Protein AF-A0AAE3LWY7-F1 (afdb_monomer_lite)

pLDDT: mean 83.85, std 12.84, range [33.62, 96.38]

Sequence (219 aa):
MTETPNDTLRYKVGRRFFIYAPPLKGVRPSKRKPPNPPYRNAPTWKCSVYYYWWEYLRRHEGYSQCCAKGGKGKYAALYADFGDVHAHDDFWRWWSKEQHSELFCEPTARQIKVWDGSSRFKPTLSSDTLTIELPLEVRTAHLLSHIRKVLKDYDARAKAAKRISRAKYPVATKPVLTSLHQHLVVWDAQQANPKLKLHELYDLVHVEAGLYVSESVEG

Secondary structure (DSSP, 8-state):
----TTSTTGGGSSS-B-SSPPP-SSSPPPSSPPPPPSSTT--TTTS-HHHHHHHHHHH-HHHHHHHHTTS-STTHHHHHHH--TTS-S-HHIIIIIS-GGGGGPBPP-PPPEE--S-SSS-----TT---EE--TTS-HHHHHHHHHHHHHHTHHHHHHHHTS--SSS--SS---HHHHHHHHHHHHHHHH-TTS-HHHHHHHHHHHHT---------

Foldseek 3Di:
DDPPPCPVPLLVDDDFDFPAFAQDDPDDGDPGDFADQPDPPHPSNSSDPVSVVLVVCVVPPVNQVCLVVQLDDDCNVVCVLQPNSPPDPDPCCSVPVVVSVSVRTDGDDDAKDWDDCPDPDPDPPDLQDTDIDDDPVDPPVVSVVRVVVVCVVCVVSNVVNVVDDPDPDDDPDDDDVLVVLLCVQLVVLCVVPVPDDPVVSCVVCCVVSVNDDDPPPDD

Structure (mmCIF, N/CA/C/O backbone):
data_AF-A0AAE3LWY7-F1
#
_entry.id   AF-A0AAE3LWY7-F1
#
loop_
_atom_site.group_PDB
_atom_site.id
_atom_site.type_symbol
_atom_site.label_atom_id
_atom_site.label_alt_id
_atom_site.label_comp_id
_atom_site.label_asym_id
_atom_site.label_entity_id
_atom_site.label_seq_id
_atom_site.pdbx_PDB_ins_code
_atom_site.Cartn_x
_atom_site.Cartn_y
_atom_site.Cartn_z
_atom_site.occupancy
_atom_site.B_iso_or_equiv
_atom_site.auth_seq_id
_atom_site.auth_comp_id
_atom_site.auth_asym_id
_atom_site.auth_atom_id
_atom_site.pdbx_PDB_model_num
ATOM 1 N N . MET A 1 1 ? 6.547 -24.584 -3.383 1.00 40.31 1 MET A N 1
ATOM 2 C CA . MET A 1 1 ? 6.906 -23.354 -4.118 1.00 40.31 1 MET A CA 1
ATOM 3 C C . MET A 1 1 ? 6.237 -23.429 -5.472 1.00 40.31 1 MET A C 1
ATOM 5 O O . MET A 1 1 ? 6.813 -23.954 -6.408 1.00 40.31 1 MET A O 1
ATOM 9 N N . THR A 1 2 ? 4.982 -23.011 -5.552 1.00 33.62 2 THR A N 1
ATOM 10 C CA . THR A 1 2 ? 4.313 -22.829 -6.838 1.00 33.62 2 THR A CA 1
ATOM 11 C C . THR A 1 2 ? 4.538 -21.378 -7.216 1.00 33.62 2 THR A C 1
ATOM 13 O O . THR A 1 2 ? 3.844 -20.493 -6.715 1.00 33.62 2 THR A O 1
ATOM 16 N N . GLU A 1 3 ? 5.566 -21.117 -8.021 1.00 35.00 3 GLU A N 1
A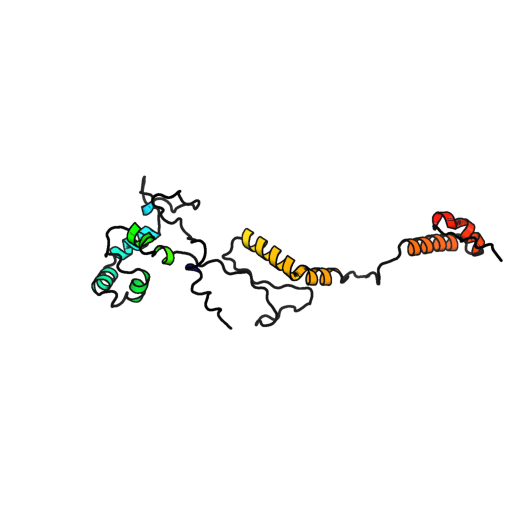TOM 17 C CA . GLU A 1 3 ? 5.579 -19.902 -8.826 1.00 35.00 3 GLU A CA 1
ATOM 18 C C . GLU A 1 3 ? 4.270 -19.910 -9.611 1.00 35.00 3 GLU A C 1
ATOM 20 O O . GLU A 1 3 ? 4.060 -20.731 -10.502 1.00 35.00 3 GLU A O 1
ATOM 25 N N . THR A 1 4 ? 3.322 -19.064 -9.210 1.00 41.91 4 THR A N 1
ATOM 26 C CA . THR A 1 4 ? 2.176 -18.774 -10.063 1.00 41.91 4 THR A CA 1
ATOM 27 C C . THR A 1 4 ? 2.755 -18.322 -11.407 1.00 41.91 4 THR A C 1
ATOM 29 O O . THR A 1 4 ? 3.553 -17.381 -11.384 1.00 41.91 4 THR A O 1
ATOM 32 N N . PRO A 1 5 ? 2.368 -18.926 -12.548 1.00 40.06 5 PRO A N 1
ATOM 33 C CA . PRO A 1 5 ? 2.954 -18.693 -13.881 1.00 40.06 5 PRO A CA 1
ATOM 34 C C . PRO A 1 5 ? 2.937 -17.238 -14.394 1.00 40.06 5 PRO A C 1
ATOM 36 O O . PRO A 1 5 ? 3.274 -16.973 -15.540 1.00 40.06 5 PRO A O 1
ATOM 39 N N . ASN A 1 6 ? 2.494 -16.291 -13.569 1.00 53.25 6 ASN A N 1
ATOM 40 C CA . ASN A 1 6 ? 2.140 -14.930 -13.925 1.00 53.25 6 ASN A CA 1
ATOM 41 C C . ASN A 1 6 ? 3.107 -13.871 -13.361 1.00 53.25 6 ASN A C 1
ATOM 43 O O . ASN A 1 6 ? 2.926 -12.690 -13.644 1.00 53.25 6 ASN A O 1
ATOM 47 N N . ASP A 1 7 ? 4.115 -14.244 -12.555 1.00 60.19 7 ASP A N 1
ATOM 48 C CA . ASP A 1 7 ? 5.008 -13.241 -11.944 1.00 60.19 7 ASP A CA 1
ATOM 49 C C . ASP A 1 7 ? 6.036 -12.670 -12.939 1.00 60.19 7 ASP A C 1
ATOM 51 O O . ASP A 1 7 ? 6.349 -11.480 -12.892 1.00 60.19 7 ASP A O 1
ATOM 55 N N . THR A 1 8 ? 6.495 -13.483 -13.897 1.00 62.31 8 THR A N 1
ATOM 56 C CA . THR A 1 8 ? 7.496 -13.113 -14.916 1.00 62.31 8 THR A CA 1
ATOM 57 C C . THR A 1 8 ? 6.939 -12.256 -16.055 1.00 62.31 8 THR A C 1
ATOM 59 O O . THR A 1 8 ? 7.705 -11.597 -16.752 1.00 62.31 8 THR A O 1
ATOM 62 N N . LEU A 1 9 ? 5.612 -12.205 -16.234 1.00 65.94 9 LEU A N 1
ATOM 63 C CA . LEU A 1 9 ? 4.943 -11.443 -17.302 1.00 65.94 9 LEU A CA 1
ATOM 64 C C . LEU A 1 9 ? 4.136 -10.241 -16.788 1.00 65.94 9 LEU A C 1
ATOM 66 O O . LEU A 1 9 ? 3.368 -9.638 -17.539 1.00 65.94 9 LEU A O 1
ATOM 70 N N . ARG A 1 10 ? 4.336 -9.827 -15.529 1.00 72.31 10 ARG A N 1
ATOM 71 C CA . ARG A 1 10 ? 3.623 -8.688 -14.915 1.00 72.31 10 ARG A CA 1
ATOM 72 C C . ARG A 1 10 ? 3.776 -7.358 -15.664 1.00 72.31 10 ARG A C 1
ATOM 74 O O . ARG A 1 10 ? 2.959 -6.464 -15.456 1.00 72.31 10 ARG A O 1
ATOM 81 N N . TYR A 1 11 ? 4.801 -7.205 -16.501 1.00 70.19 11 TYR A N 1
ATOM 82 C CA . TYR A 1 11 ? 5.018 -6.010 -17.327 1.00 70.19 11 TYR A CA 1
ATOM 83 C C . TYR A 1 11 ? 4.065 -5.917 -18.528 1.00 70.19 11 TYR A C 1
ATOM 85 O O . TYR A 1 11 ? 3.857 -4.823 -19.048 1.00 70.19 11 TYR A O 1
ATOM 93 N N . LYS A 1 12 ? 3.438 -7.033 -18.933 1.00 68.00 12 LYS A N 1
ATOM 94 C CA . LYS A 1 12 ? 2.478 -7.088 -20.051 1.00 68.00 12 LYS A CA 1
ATOM 95 C C . LYS A 1 12 ? 1.037 -6.766 -19.652 1.00 68.00 12 LYS A C 1
ATOM 97 O O . LYS A 1 12 ? 0.179 -6.613 -20.515 1.00 68.00 12 LYS A O 1
ATOM 102 N N . VAL A 1 13 ? 0.746 -6.686 -18.355 1.00 68.62 13 VAL A N 1
ATOM 103 C CA . VAL A 1 13 ? -0.608 -6.473 -17.827 1.00 68.62 13 VAL A CA 1
ATOM 104 C C . VAL A 1 13 ? -0.706 -5.141 -17.092 1.00 68.62 13 VAL A C 1
ATOM 106 O O . VAL A 1 13 ? 0.258 -4.679 -16.489 1.00 68.62 13 VAL A O 1
ATOM 109 N N . GLY A 1 14 ? -1.893 -4.530 -17.109 1.00 69.88 14 GLY A N 1
ATOM 110 C CA . GLY A 1 14 ? -2.164 -3.288 -16.385 1.00 69.88 14 GLY A CA 1
ATOM 111 C C . GLY A 1 14 ? -1.651 -2.024 -17.081 1.00 69.88 14 GLY A C 1
ATOM 112 O O . GLY A 1 14 ? -1.388 -1.985 -18.281 1.00 69.88 14 GLY A O 1
ATOM 113 N N . ARG A 1 15 ? -1.577 -0.927 -16.323 1.00 72.19 15 ARG A N 1
ATOM 114 C CA . ARG A 1 15 ? -1.146 0.370 -16.854 1.00 72.19 15 ARG A CA 1
ATOM 115 C C . ARG A 1 15 ? 0.379 0.437 -16.891 1.00 72.19 15 ARG A C 1
ATOM 117 O O . ARG A 1 15 ? 1.011 0.327 -15.846 1.00 72.19 15 ARG A O 1
ATOM 124 N N . ARG A 1 16 ? 0.942 0.739 -18.065 1.00 77.88 16 ARG A N 1
ATOM 125 C CA . ARG A 1 16 ? 2.390 0.910 -18.265 1.00 77.88 16 ARG A CA 1
ATOM 126 C C . ARG A 1 16 ? 2.982 1.929 -17.282 1.00 77.88 16 ARG A C 1
ATOM 128 O O . ARG A 1 16 ? 2.589 3.104 -17.262 1.00 77.88 16 ARG A O 1
ATOM 135 N N . PHE A 1 17 ? 3.930 1.479 -16.465 1.00 81.31 17 PHE A N 1
ATOM 136 C CA . PHE A 1 17 ? 4.704 2.305 -15.543 1.00 81.31 17 PHE A CA 1
ATOM 137 C C . PHE A 1 17 ? 6.158 2.356 -16.021 1.00 81.31 17 PHE A C 1
ATOM 139 O O . PHE A 1 17 ? 6.689 1.362 -16.479 1.00 81.31 17 PHE A O 1
ATOM 146 N N . PHE A 1 18 ? 6.796 3.519 -15.912 1.00 85.38 18 PHE A N 1
ATOM 147 C CA . PHE A 1 18 ? 8.173 3.745 -16.357 1.00 85.38 18 PHE A CA 1
ATOM 148 C C . PHE A 1 18 ? 8.890 4.516 -15.252 1.00 85.38 18 PHE A C 1
ATOM 150 O O . PHE A 1 18 ? 8.303 5.452 -14.700 1.00 85.38 18 PHE A O 1
ATOM 157 N N . ILE A 1 19 ? 10.130 4.172 -14.926 1.00 82.56 19 ILE A N 1
ATOM 158 C CA . ILE A 1 19 ? 10.893 4.913 -13.909 1.00 82.56 19 ILE A CA 1
ATOM 159 C C . ILE A 1 19 ? 11.146 6.350 -14.373 1.00 82.56 19 ILE A C 1
ATOM 161 O O . ILE A 1 19 ? 10.871 7.304 -13.643 1.00 82.56 19 ILE A O 1
ATOM 165 N N . TYR A 1 20 ? 11.572 6.516 -15.626 1.00 84.69 20 TYR A N 1
ATOM 166 C CA . TYR A 1 20 ? 11.764 7.822 -16.246 1.00 84.69 20 TYR A CA 1
ATOM 167 C C . TYR A 1 20 ? 10.538 8.230 -17.062 1.00 84.69 20 TYR A C 1
ATOM 169 O O . TYR A 1 20 ? 9.716 7.401 -17.456 1.00 84.69 20 TYR A O 1
ATOM 177 N N . ALA A 1 21 ? 10.371 9.534 -17.299 1.00 85.38 21 ALA A N 1
ATOM 178 C CA . ALA A 1 21 ? 9.295 10.006 -18.161 1.00 85.38 21 ALA A CA 1
ATOM 179 C C . ALA A 1 21 ? 9.478 9.420 -19.580 1.00 85.38 21 ALA A C 1
ATOM 181 O O . ALA A 1 21 ? 10.513 9.672 -20.207 1.00 85.38 21 ALA A O 1
ATOM 182 N N . PRO A 1 22 ? 8.514 8.632 -20.093 1.00 85.56 22 PRO A N 1
ATOM 183 C CA . PRO A 1 22 ? 8.595 8.127 -21.454 1.00 85.56 22 PRO A CA 1
ATOM 184 C C . PRO A 1 22 ? 8.370 9.275 -22.450 1.00 85.56 22 PRO A C 1
ATOM 186 O O . PRO A 1 22 ? 7.663 10.238 -22.122 1.00 85.56 22 PRO A O 1
ATOM 189 N N . PRO A 1 23 ? 8.932 9.188 -23.667 1.00 85.00 23 PRO A N 1
ATOM 190 C CA . PRO A 1 23 ? 8.669 10.168 -24.704 1.00 85.00 23 PRO A CA 1
ATOM 191 C C . PRO A 1 23 ? 7.221 9.979 -25.183 1.00 85.00 23 PRO A C 1
ATOM 193 O O . PRO A 1 23 ? 6.765 8.853 -25.387 1.00 85.00 23 PRO A O 1
ATOM 196 N N . LEU A 1 24 ? 6.483 11.080 -25.351 1.00 79.31 24 LEU A N 1
ATOM 197 C CA . LEU A 1 24 ? 5.091 11.070 -25.816 1.00 79.31 24 LEU A CA 1
ATOM 198 C C . LEU A 1 24 ? 4.964 11.847 -27.135 1.00 79.31 24 LEU A C 1
ATOM 200 O O . LEU A 1 24 ? 5.470 12.965 -27.239 1.00 79.31 24 LEU A O 1
ATOM 204 N N . LYS A 1 25 ? 4.282 11.267 -28.133 1.00 78.88 25 LYS A N 1
ATOM 205 C CA . LYS A 1 25 ? 3.997 11.893 -29.439 1.00 78.88 25 LYS A CA 1
ATOM 206 C C . LYS A 1 25 ? 2.507 12.185 -29.551 1.00 78.88 25 LYS A C 1
ATOM 208 O O . LYS A 1 25 ? 1.713 11.259 -29.466 1.00 78.88 25 LYS A O 1
ATOM 213 N N . GLY A 1 26 ? 2.129 13.452 -29.736 1.00 71.44 26 GLY A N 1
ATOM 214 C CA . GLY A 1 26 ? 0.725 13.847 -29.940 1.00 71.44 26 GLY A CA 1
ATOM 215 C C . GLY A 1 26 ? -0.202 13.624 -28.735 1.00 71.44 26 GLY A C 1
ATOM 216 O O . GLY A 1 26 ? -1.416 13.683 -28.881 1.00 71.44 26 GLY A O 1
ATOM 217 N N . VAL A 1 27 ? 0.352 13.364 -27.546 1.00 72.31 27 VAL A N 1
ATOM 218 C CA . VAL A 1 27 ? -0.399 13.114 -26.306 1.00 72.31 27 VAL A CA 1
ATOM 219 C C . VAL A 1 27 ? 0.047 14.106 -25.236 1.00 72.31 27 VAL A C 1
ATOM 221 O O . VAL A 1 27 ? 1.175 14.603 -25.262 1.00 72.31 27 VAL A O 1
ATOM 224 N N . ARG A 1 28 ? -0.838 14.380 -24.269 1.00 68.62 28 ARG A N 1
ATOM 225 C CA . ARG A 1 28 ? -0.535 15.202 -23.093 1.00 68.62 28 ARG A CA 1
ATOM 226 C C . ARG A 1 28 ? 0.781 14.749 -22.431 1.00 68.62 28 ARG A C 1
ATOM 228 O O . ARG A 1 28 ? 0.904 13.559 -22.140 1.00 68.62 28 ARG A O 1
ATOM 235 N N . PRO A 1 29 ? 1.711 15.674 -22.121 1.00 68.38 29 PRO A N 1
ATOM 236 C CA . PRO A 1 29 ? 2.963 15.363 -21.437 1.00 68.38 29 PRO A CA 1
ATOM 237 C C . PRO A 1 29 ? 2.763 14.565 -20.144 1.00 68.38 29 PRO A C 1
ATOM 239 O O . PRO A 1 29 ? 1.780 14.751 -19.418 1.00 68.38 29 PRO A O 1
ATOM 242 N N . SER A 1 30 ? 3.721 13.684 -19.843 1.00 71.25 30 SER A N 1
ATOM 243 C CA . SER A 1 30 ? 3.721 12.908 -18.605 1.00 71.25 30 SER A CA 1
ATOM 244 C C . SER A 1 30 ? 3.732 13.842 -17.395 1.00 71.25 30 SER A C 1
ATOM 246 O O . SER A 1 30 ? 4.422 14.855 -17.388 1.00 71.25 30 SER A O 1
ATOM 248 N N . LYS A 1 31 ? 3.005 13.471 -16.335 1.00 73.38 31 LYS A N 1
ATOM 249 C CA . LYS A 1 31 ? 3.091 14.165 -15.037 1.00 73.38 31 LYS A CA 1
ATOM 250 C C . LYS A 1 31 ? 4.420 13.899 -14.314 1.00 73.38 31 LYS A C 1
ATOM 252 O O . LYS A 1 31 ? 4.684 14.525 -13.293 1.00 73.38 31 LYS A O 1
ATOM 257 N N . ARG A 1 32 ? 5.228 12.942 -14.788 1.00 74.81 32 ARG A N 1
ATOM 258 C CA . ARG A 1 32 ? 6.558 12.672 -14.228 1.00 74.81 32 ARG A CA 1
ATOM 259 C C . ARG A 1 32 ? 7.534 13.761 -14.654 1.00 74.81 32 ARG A C 1
ATOM 261 O O . ARG A 1 32 ? 7.497 14.199 -15.800 1.00 74.81 32 ARG A O 1
ATOM 268 N N . LYS A 1 33 ? 8.442 14.132 -13.750 1.00 72.75 33 LYS A N 1
ATOM 269 C CA . LYS A 1 33 ? 9.556 15.021 -14.079 1.00 72.75 33 LYS A CA 1
ATOM 270 C C . LYS A 1 33 ? 10.439 14.322 -15.127 1.00 72.75 33 LYS A C 1
ATOM 272 O O . LYS A 1 33 ? 10.916 13.220 -14.845 1.00 72.75 33 LYS A O 1
ATOM 277 N N . PRO A 1 34 ? 10.616 14.893 -16.329 1.00 73.12 34 PRO A N 1
ATOM 278 C CA . PRO A 1 34 ? 11.535 14.326 -17.301 1.00 73.12 34 PRO A CA 1
ATOM 279 C C . PRO A 1 34 ? 12.979 14.442 -16.795 1.00 73.12 34 PRO A C 1
ATOM 281 O O . PRO A 1 34 ? 13.265 15.295 -15.946 1.00 73.12 34 PRO A O 1
ATOM 284 N N . PRO A 1 35 ? 13.895 13.607 -17.314 1.00 82.12 35 PRO A N 1
ATOM 285 C CA . PRO A 1 35 ? 15.323 13.873 -17.200 1.00 82.12 35 PRO A CA 1
ATOM 286 C C . PRO A 1 35 ? 15.648 15.306 -17.634 1.00 82.12 35 PRO A C 1
ATOM 288 O O . PRO A 1 35 ? 14.929 15.896 -18.450 1.00 82.12 35 PRO A O 1
ATOM 291 N N . ASN A 1 36 ? 16.738 15.861 -17.101 1.00 85.88 36 ASN A N 1
ATOM 292 C CA . ASN A 1 36 ? 17.213 17.167 -17.544 1.00 85.88 36 ASN A CA 1
ATOM 293 C C . ASN A 1 36 ? 17.436 17.137 -19.066 1.00 85.88 36 ASN A C 1
ATOM 295 O O . ASN A 1 36 ? 18.013 16.164 -19.563 1.00 85.88 36 ASN A O 1
ATOM 299 N N . PRO A 1 37 ? 16.983 18.163 -19.810 1.00 88.62 37 PRO A N 1
ATOM 300 C CA . PRO A 1 37 ? 17.214 18.220 -21.241 1.00 88.62 37 PRO A CA 1
ATOM 301 C C . PRO A 1 37 ? 18.711 18.117 -21.558 1.00 88.62 37 PRO A C 1
ATOM 303 O O . PRO A 1 37 ? 19.517 18.754 -20.878 1.00 88.62 37 PRO A O 1
ATOM 306 N N . PRO A 1 38 ? 19.088 17.360 -22.598 1.00 89.56 38 PRO A N 1
ATOM 307 C CA . PRO A 1 38 ? 20.489 17.172 -22.976 1.00 89.56 38 PRO A CA 1
ATOM 308 C C . PRO A 1 38 ? 21.145 18.471 -23.472 1.00 89.56 38 PRO A C 1
ATOM 310 O O . PRO A 1 38 ? 22.357 18.626 -23.385 1.00 89.56 38 PRO A O 1
ATOM 313 N N . TYR A 1 39 ? 20.348 19.399 -24.011 1.00 91.19 39 TYR A N 1
ATOM 314 C CA . TYR A 1 39 ? 20.771 20.718 -24.475 1.00 91.19 39 TYR A CA 1
ATOM 315 C C . TYR A 1 39 ? 19.571 21.680 -24.529 1.00 91.19 39 TYR A C 1
ATOM 317 O O . TYR A 1 39 ? 18.410 21.268 -24.409 1.00 91.19 39 TYR A O 1
ATOM 325 N N . ARG A 1 40 ? 19.839 22.982 -24.705 1.00 90.19 40 ARG A N 1
ATOM 326 C CA . ARG A 1 40 ? 18.806 24.030 -24.767 1.00 90.19 40 ARG A CA 1
ATOM 327 C C . ARG A 1 40 ? 17.834 23.765 -25.921 1.00 90.19 40 ARG A C 1
ATOM 329 O O . ARG A 1 40 ? 18.266 23.550 -27.046 1.00 90.19 40 ARG A O 1
ATOM 336 N N . ASN A 1 41 ? 16.530 23.825 -25.648 1.00 86.81 41 ASN A N 1
ATOM 337 C CA . ASN A 1 41 ? 15.465 23.579 -26.633 1.00 86.81 41 ASN A CA 1
ATOM 338 C C . ASN A 1 41 ? 15.522 22.185 -27.287 1.00 86.81 41 ASN A C 1
ATOM 340 O O . ASN A 1 41 ? 15.071 22.014 -28.421 1.00 86.81 41 ASN A O 1
ATOM 344 N N . ALA A 1 42 ? 16.072 21.182 -26.593 1.00 86.94 42 ALA A N 1
ATOM 345 C CA . ALA A 1 42 ? 16.023 19.811 -27.078 1.00 86.94 42 ALA A CA 1
ATOM 346 C C . ALA A 1 42 ? 14.564 19.378 -27.324 1.00 86.94 42 ALA A C 1
ATOM 348 O O . ALA A 1 42 ? 13.692 19.643 -26.487 1.00 86.94 42 ALA A O 1
ATOM 349 N N . PRO A 1 43 ? 14.278 18.711 -28.456 1.00 84.62 43 PRO A N 1
ATOM 350 C CA . PRO A 1 43 ? 12.943 18.205 -28.717 1.00 84.62 43 PRO A CA 1
ATOM 351 C C . PRO A 1 43 ? 12.558 17.174 -27.651 1.00 84.62 43 PRO A C 1
ATOM 353 O O . PRO A 1 43 ? 13.400 16.427 -27.152 1.00 84.62 43 PRO A O 1
ATOM 356 N N . THR A 1 44 ? 11.268 17.103 -27.321 1.00 80.38 44 THR A N 1
ATOM 357 C CA . THR A 1 44 ? 10.751 16.324 -26.181 1.00 80.38 44 THR A CA 1
ATOM 358 C C . THR A 1 44 ? 11.140 14.845 -26.199 1.00 80.38 44 THR A C 1
ATOM 360 O O . THR A 1 44 ? 11.337 14.257 -25.140 1.00 80.38 44 THR A O 1
ATOM 363 N N . TRP A 1 45 ? 11.298 14.241 -27.377 1.00 81.50 45 TRP A N 1
ATOM 364 C CA . TRP A 1 45 ? 11.731 12.849 -27.515 1.00 81.50 45 TRP A CA 1
ATOM 365 C C . TRP A 1 45 ? 13.214 12.626 -27.194 1.00 81.50 45 TRP A C 1
ATOM 367 O O . TRP A 1 45 ? 13.549 11.557 -26.696 1.00 81.50 45 TRP A O 1
ATOM 377 N N . LYS A 1 46 ? 14.085 13.632 -27.377 1.00 86.38 46 LYS A N 1
ATOM 378 C CA . LYS A 1 46 ? 15.478 13.587 -26.892 1.00 86.38 46 LYS A CA 1
ATOM 379 C C . LYS A 1 46 ? 15.580 13.819 -25.390 1.00 86.38 46 LYS A C 1
ATOM 381 O O . LYS A 1 46 ? 16.586 13.475 -24.792 1.00 86.38 46 LYS A O 1
ATOM 386 N N . CYS A 1 47 ? 14.538 14.330 -24.742 1.00 87.62 47 CYS A N 1
ATOM 387 C CA . CYS A 1 47 ? 14.460 14.390 -23.281 1.00 87.62 47 CYS A CA 1
ATOM 388 C C . CYS A 1 47 ? 14.015 13.040 -22.682 1.00 87.62 47 CYS A C 1
ATOM 390 O O . CYS A 1 47 ? 13.256 12.999 -21.714 1.00 87.62 47 CYS A O 1
ATOM 392 N N . SER A 1 48 ? 14.453 11.929 -23.280 1.00 88.25 48 SER A N 1
ATOM 393 C CA . SER A 1 48 ? 14.109 10.576 -22.865 1.00 88.25 48 SER A CA 1
ATOM 394 C C . SER A 1 48 ? 15.321 9.656 -22.912 1.00 88.25 48 SER A C 1
ATOM 396 O O . SER A 1 48 ? 15.964 9.504 -23.947 1.00 88.25 48 SER A O 1
ATOM 398 N N . VAL A 1 49 ? 15.577 8.971 -21.798 1.00 90.75 49 VAL A N 1
ATOM 399 C CA . VAL A 1 49 ? 16.617 7.934 -21.703 1.00 90.75 49 VAL A CA 1
ATOM 400 C C . VAL A 1 49 ? 16.373 6.805 -22.713 1.00 90.75 49 VAL A C 1
ATOM 402 O O . VAL A 1 49 ? 17.319 6.247 -23.259 1.00 90.75 49 VAL A O 1
ATOM 405 N N . TYR A 1 50 ? 15.108 6.501 -23.012 1.00 91.50 50 TYR A N 1
ATOM 406 C CA . TYR A 1 50 ? 14.732 5.406 -23.908 1.00 91.50 50 TYR A CA 1
ATOM 407 C C . TYR A 1 50 ? 15.065 5.691 -25.376 1.00 91.50 50 TYR A C 1
ATOM 409 O O . TYR A 1 50 ? 15.448 4.781 -26.107 1.00 91.50 50 TYR A O 1
ATOM 417 N N . TYR A 1 51 ? 14.988 6.961 -25.792 1.00 92.62 51 TYR A N 1
ATOM 418 C CA . TYR A 1 51 ? 15.491 7.376 -27.102 1.00 92.62 51 TYR A CA 1
ATOM 419 C C . TYR A 1 51 ? 16.996 7.124 -27.210 1.00 92.62 51 TYR A C 1
ATOM 421 O O . TYR A 1 51 ? 17.458 6.563 -28.197 1.00 92.62 51 TYR A O 1
ATOM 429 N N . TYR A 1 52 ? 17.759 7.486 -26.177 1.00 93.00 52 TYR A N 1
ATOM 430 C CA . TYR A 1 52 ? 19.204 7.279 -26.185 1.00 93.00 52 TYR A CA 1
ATOM 431 C C . TYR A 1 52 ? 19.593 5.801 -26.190 1.00 93.00 52 TYR A C 1
ATOM 433 O O . TYR A 1 52 ? 20.546 5.447 -26.873 1.00 93.00 52 TYR A O 1
ATOM 441 N N . TRP A 1 53 ? 18.835 4.929 -25.518 1.00 92.88 53 TRP A N 1
ATOM 442 C CA . TRP A 1 53 ? 19.004 3.476 -25.641 1.00 92.88 53 TRP A CA 1
ATOM 443 C C . TRP A 1 53 ? 18.915 3.007 -27.096 1.00 92.88 53 TRP A C 1
ATOM 445 O O . TRP A 1 53 ? 19.833 2.356 -27.588 1.00 92.88 53 TRP A O 1
ATOM 455 N N . TRP A 1 54 ? 17.844 3.387 -27.795 1.00 94.25 54 TRP A N 1
ATOM 456 C CA . TRP A 1 54 ? 17.648 3.064 -29.211 1.00 94.25 54 TRP A CA 1
ATOM 457 C C . TRP A 1 54 ? 18.763 3.640 -30.099 1.00 94.25 54 TRP A C 1
ATOM 459 O O . TRP A 1 54 ? 19.318 2.954 -30.955 1.00 94.25 54 TRP A O 1
ATOM 469 N N . GLU A 1 55 ? 19.140 4.891 -29.851 1.00 94.94 55 GLU A N 1
ATOM 470 C CA . GLU A 1 55 ? 20.093 5.649 -30.660 1.00 94.94 55 GLU A CA 1
ATOM 471 C C . GLU A 1 55 ? 21.547 5.169 -30.497 1.00 94.94 55 GLU A C 1
ATOM 473 O O . GLU A 1 55 ? 22.313 5.138 -31.467 1.00 94.94 55 GLU A O 1
ATOM 478 N N . TYR A 1 56 ? 21.938 4.759 -29.287 1.00 95.75 56 TYR A N 1
ATOM 479 C CA . TYR A 1 56 ? 23.225 4.103 -29.052 1.00 95.75 56 TYR A CA 1
ATOM 480 C C . TYR A 1 56 ? 23.254 2.703 -29.653 1.00 95.75 56 TYR A C 1
ATOM 482 O O . TYR A 1 56 ? 24.253 2.333 -30.268 1.00 95.75 56 TYR A O 1
ATOM 490 N N . LEU A 1 57 ? 22.157 1.949 -29.541 1.00 94.19 57 LEU A N 1
ATOM 491 C CA . LEU A 1 57 ? 22.071 0.604 -30.102 1.00 94.19 57 LEU A CA 1
ATOM 492 C C . LEU A 1 57 ? 22.208 0.616 -31.634 1.00 94.19 57 LEU A C 1
ATOM 494 O O . LEU A 1 57 ? 22.938 -0.205 -32.184 1.00 94.19 57 LEU A O 1
ATOM 498 N N . ARG A 1 58 ? 21.634 1.622 -32.309 1.00 94.62 58 ARG A N 1
ATOM 499 C CA . ARG A 1 58 ? 21.850 1.880 -33.747 1.00 94.62 58 ARG A CA 1
ATOM 500 C C . ARG A 1 58 ? 23.305 2.182 -34.118 1.00 94.62 58 ARG A C 1
ATOM 502 O O . ARG A 1 58 ? 23.706 1.934 -35.246 1.00 94.62 58 ARG A O 1
ATOM 509 N N . ARG A 1 59 ? 24.115 2.748 -33.222 1.00 95.31 59 ARG A N 1
ATOM 510 C CA . ARG A 1 59 ? 25.540 3.039 -33.500 1.00 95.31 59 ARG A CA 1
ATOM 511 C C . ARG A 1 59 ? 26.474 1.909 -33.096 1.00 95.31 59 ARG A C 1
ATOM 513 O O . ARG A 1 59 ? 27.660 1.958 -33.406 1.00 95.31 59 ARG A O 1
ATOM 520 N N . HIS A 1 60 ? 25.964 0.903 -32.398 1.00 96.12 60 HIS A N 1
ATOM 521 C CA . HIS A 1 60 ? 26.773 -0.199 -31.921 1.00 96.12 60 HIS A CA 1
ATOM 522 C C . HIS A 1 60 ? 27.070 -1.174 -33.074 1.00 96.12 60 HIS A C 1
ATOM 524 O O . HIS A 1 60 ? 26.208 -1.957 -33.479 1.00 96.12 60 HIS A O 1
ATOM 530 N N . GLU A 1 61 ? 28.311 -1.180 -33.568 1.00 95.88 61 GLU A N 1
ATOM 531 C CA . GLU A 1 61 ? 28.744 -1.979 -34.729 1.00 95.88 61 GLU A CA 1
ATOM 532 C C . GLU A 1 61 ? 28.371 -3.462 -34.614 1.00 95.88 61 GLU A C 1
ATOM 534 O O . GLU A 1 61 ? 27.801 -4.046 -35.534 1.00 95.88 61 GLU A O 1
ATOM 539 N N . GLY A 1 62 ? 28.612 -4.073 -33.452 1.00 95.50 62 GLY A N 1
ATOM 540 C CA . GLY A 1 62 ? 28.286 -5.483 -33.239 1.00 95.50 62 GLY A CA 1
ATOM 541 C C . GLY A 1 62 ? 26.784 -5.787 -33.292 1.00 95.50 62 GLY A C 1
ATOM 542 O O . GLY A 1 62 ? 26.397 -6.890 -33.676 1.00 95.50 62 GLY A O 1
ATOM 543 N N . TYR A 1 63 ? 25.932 -4.814 -32.952 1.00 96.38 63 TYR A N 1
ATOM 544 C CA . TYR A 1 63 ? 24.481 -4.988 -32.985 1.00 96.38 63 TYR A CA 1
ATOM 545 C C . TYR A 1 63 ? 23.959 -4.776 -34.402 1.00 96.38 63 TYR A C 1
ATOM 547 O O . TYR A 1 63 ? 23.168 -5.581 -34.881 1.00 96.38 63 TYR A O 1
ATOM 555 N N . SER A 1 64 ? 24.496 -3.777 -35.108 1.00 94.81 64 SER A N 1
ATOM 556 C CA . SER A 1 64 ? 24.263 -3.570 -36.539 1.00 94.81 64 SER A CA 1
ATOM 557 C C . SER A 1 64 ? 24.592 -4.828 -37.357 1.00 94.81 64 SER A C 1
ATOM 559 O O . SER A 1 64 ? 23.759 -5.314 -38.122 1.00 94.81 64 SER A O 1
ATOM 561 N N . GLN A 1 65 ? 25.744 -5.463 -37.106 1.00 96.00 65 GLN A N 1
ATOM 562 C CA . GLN A 1 65 ? 26.095 -6.741 -37.740 1.00 96.00 65 GLN A CA 1
ATOM 563 C C . GLN A 1 65 ? 25.133 -7.879 -37.371 1.00 96.00 65 GLN A C 1
ATOM 565 O O . GLN A 1 65 ? 24.848 -8.740 -38.203 1.00 96.00 65 GLN A O 1
ATOM 570 N N . CYS A 1 66 ? 24.645 -7.913 -36.128 1.00 96.19 66 CYS A N 1
ATOM 571 C CA . CYS A 1 66 ? 23.660 -8.900 -35.692 1.00 96.19 66 CYS A CA 1
ATOM 572 C C . CYS A 1 66 ? 22.320 -8.705 -36.417 1.00 96.19 66 CYS A C 1
ATOM 574 O O . CYS A 1 66 ? 21.755 -9.681 -36.912 1.00 96.19 66 CYS A O 1
ATOM 576 N N . CYS A 1 67 ? 21.870 -7.456 -36.572 1.00 94.75 67 CYS A N 1
ATOM 577 C CA . CYS A 1 67 ? 20.677 -7.102 -37.340 1.00 94.75 67 CYS A CA 1
ATOM 578 C C . CYS A 1 67 ? 20.811 -7.535 -38.806 1.00 94.75 67 CYS A C 1
ATOM 580 O O . CYS A 1 67 ? 19.946 -8.246 -39.311 1.00 94.75 67 CYS A O 1
ATOM 582 N N . ALA A 1 68 ? 21.946 -7.234 -39.449 1.00 94.38 68 ALA A N 1
ATOM 583 C CA . ALA A 1 68 ? 22.229 -7.642 -40.830 1.00 94.38 68 ALA A CA 1
ATOM 584 C C . ALA A 1 68 ? 22.237 -9.171 -41.028 1.00 94.38 68 ALA A C 1
ATOM 586 O O . ALA A 1 68 ? 21.955 -9.667 -42.116 1.00 94.38 68 ALA A O 1
ATOM 587 N N . LYS A 1 69 ? 22.541 -9.935 -39.971 1.00 95.75 69 LYS A N 1
ATOM 588 C CA . LYS A 1 69 ? 22.514 -11.406 -39.966 1.00 95.75 69 LYS A CA 1
ATOM 589 C C . LYS A 1 69 ? 21.169 -11.989 -39.510 1.00 95.75 69 LYS A C 1
ATOM 591 O O . LYS A 1 69 ? 21.108 -13.184 -39.214 1.00 95.75 69 LYS A O 1
ATOM 596 N N . GLY A 1 70 ? 20.116 -11.174 -39.418 1.00 93.69 70 GLY A N 1
ATOM 597 C CA . GLY A 1 70 ? 18.786 -11.602 -38.978 1.00 93.69 70 GLY A CA 1
ATOM 598 C C . GLY A 1 70 ? 18.764 -12.094 -37.530 1.00 93.69 70 GLY A C 1
ATOM 599 O O . GLY A 1 70 ? 18.148 -13.116 -37.240 1.00 93.69 70 GLY A O 1
ATOM 600 N N . GLY A 1 71 ? 19.507 -11.435 -36.638 1.00 92.69 71 GLY A N 1
ATOM 601 C CA . GLY A 1 71 ? 19.522 -11.755 -35.209 1.00 92.69 71 GLY A CA 1
ATOM 602 C C . GLY A 1 71 ? 20.469 -12.876 -34.798 1.00 92.69 71 GLY A C 1
ATOM 603 O O . GLY A 1 71 ? 20.364 -13.396 -33.692 1.00 92.69 71 GLY A O 1
ATOM 604 N N . LYS A 1 72 ? 21.405 -13.278 -35.661 1.00 93.62 72 LYS A N 1
ATOM 605 C CA . LYS A 1 72 ? 22.400 -14.312 -35.337 1.00 93.62 72 LYS A CA 1
ATOM 606 C C . LYS A 1 72 ? 23.681 -13.704 -34.766 1.00 93.62 72 LYS A C 1
ATOM 608 O O . LYS A 1 72 ? 24.120 -12.630 -35.177 1.00 93.62 72 LYS A O 1
ATOM 613 N N . GLY A 1 73 ? 24.334 -14.441 -33.869 1.00 92.94 73 GLY A N 1
ATOM 614 C CA . GLY A 1 73 ? 25.636 -14.089 -33.300 1.00 92.94 73 GLY A CA 1
ATOM 615 C C . GLY A 1 73 ? 25.562 -13.612 -31.850 1.00 92.94 73 GLY A C 1
ATOM 616 O O . GLY A 1 73 ? 24.621 -13.923 -31.126 1.00 92.94 73 GLY A O 1
ATOM 617 N N . LYS A 1 74 ? 26.580 -12.858 -31.419 1.00 94.62 74 LYS A N 1
ATOM 618 C CA . LYS A 1 74 ? 26.800 -12.484 -30.008 1.00 94.62 74 LYS A CA 1
ATOM 619 C C . LYS A 1 74 ? 25.625 -11.735 -29.362 1.00 94.62 74 LYS A C 1
ATOM 621 O O . LYS A 1 74 ? 25.435 -11.847 -28.157 1.00 94.62 74 LYS A O 1
ATOM 626 N N . TYR A 1 75 ? 24.846 -10.994 -30.149 1.00 96.00 75 TYR A N 1
ATOM 627 C CA . TYR A 1 75 ? 23.740 -10.161 -29.664 1.00 96.00 75 TYR A CA 1
ATOM 628 C C . TYR A 1 75 ? 22.352 -10.755 -29.953 1.00 96.00 75 TYR A C 1
ATOM 630 O O . TYR A 1 75 ? 21.363 -10.035 -29.872 1.00 96.00 75 TYR A O 1
ATOM 638 N N . ALA A 1 76 ? 22.260 -12.056 -30.256 1.00 95.38 76 ALA A N 1
ATOM 639 C CA . ALA A 1 76 ? 21.001 -12.716 -30.617 1.00 95.38 76 ALA A CA 1
ATOM 640 C C . ALA A 1 76 ? 19.897 -12.567 -29.557 1.00 95.38 76 ALA A C 1
ATOM 642 O O . ALA A 1 76 ? 18.749 -12.309 -29.902 1.00 95.38 76 ALA A O 1
ATOM 643 N N . ALA A 1 77 ? 20.248 -12.671 -28.270 1.00 94.56 77 ALA A N 1
ATOM 644 C CA . ALA A 1 77 ? 19.293 -12.477 -27.178 1.00 94.56 77 ALA A CA 1
ATOM 645 C C . ALA A 1 77 ? 18.733 -11.046 -27.159 1.00 94.56 77 ALA A C 1
ATOM 647 O O . ALA A 1 77 ? 17.526 -10.857 -27.104 1.00 94.56 77 ALA A O 1
ATOM 648 N N . LEU A 1 78 ? 19.605 -10.040 -27.298 1.00 94.44 78 LEU A N 1
ATOM 649 C CA . LEU A 1 78 ? 19.179 -8.642 -27.353 1.00 94.44 78 LEU A CA 1
ATOM 650 C C . LEU A 1 78 ? 18.325 -8.364 -28.597 1.00 94.44 78 LEU A C 1
ATOM 652 O O . LEU A 1 78 ? 17.352 -7.629 -28.508 1.00 94.44 78 LEU A O 1
ATOM 656 N N . TYR A 1 79 ? 18.656 -8.977 -29.737 1.00 95.19 79 TYR A N 1
ATOM 657 C CA . TYR A 1 79 ? 17.858 -8.880 -30.960 1.00 95.19 79 TYR A CA 1
ATOM 658 C C . TYR A 1 79 ? 16.470 -9.509 -30.809 1.00 95.19 79 TYR A C 1
ATOM 660 O O . TYR A 1 79 ? 15.506 -8.973 -31.347 1.00 95.19 79 TYR A O 1
ATOM 668 N N . ALA A 1 80 ? 16.343 -10.612 -30.066 1.00 94.81 80 ALA A N 1
ATOM 669 C CA . ALA A 1 80 ? 15.042 -11.222 -29.791 1.00 94.81 80 ALA A CA 1
ATOM 670 C C . ALA A 1 80 ? 14.100 -10.268 -29.034 1.00 94.81 80 ALA A C 1
ATOM 672 O O . ALA A 1 80 ? 12.892 -10.311 -29.258 1.00 94.81 80 ALA A O 1
ATOM 673 N N . ASP A 1 81 ? 14.658 -9.393 -28.193 1.00 92.44 81 ASP A N 1
ATOM 674 C CA . ASP A 1 81 ? 13.904 -8.392 -27.439 1.00 92.44 81 ASP A CA 1
ATOM 675 C C . ASP A 1 81 ? 13.695 -7.087 -28.230 1.00 92.44 81 ASP A C 1
ATOM 677 O O . ASP A 1 81 ? 12.579 -6.581 -28.310 1.00 92.44 81 ASP A O 1
ATOM 681 N N . PHE A 1 82 ? 14.765 -6.518 -28.798 1.00 93.81 82 PHE A N 1
ATOM 682 C CA . PHE A 1 82 ? 14.790 -5.172 -29.395 1.00 93.81 82 PHE A CA 1
ATOM 683 C C . PHE A 1 82 ? 14.500 -5.143 -30.899 1.00 93.81 82 PHE A C 1
ATOM 685 O O . PHE A 1 82 ? 14.276 -4.059 -31.447 1.00 93.81 82 PHE A O 1
ATOM 692 N N . GLY A 1 83 ? 14.558 -6.295 -31.565 1.00 94.19 83 GLY A N 1
ATOM 693 C CA . GLY A 1 83 ? 14.383 -6.421 -33.005 1.00 94.19 83 GLY A CA 1
ATOM 694 C C . GLY A 1 83 ? 15.445 -5.691 -33.830 1.00 94.19 83 GLY A C 1
ATOM 695 O O . GLY A 1 83 ? 16.493 -5.252 -33.343 1.00 94.19 83 GLY A O 1
ATOM 696 N N . ASP A 1 84 ? 15.162 -5.546 -35.122 1.00 94.25 84 ASP A N 1
ATOM 697 C CA . ASP A 1 84 ? 16.009 -4.770 -36.021 1.00 94.25 84 ASP A CA 1
ATOM 698 C C . ASP A 1 84 ? 15.750 -3.266 -35.852 1.00 94.25 84 ASP A C 1
ATOM 700 O O . ASP A 1 84 ? 14.866 -2.678 -36.478 1.00 94.25 84 ASP A O 1
ATOM 704 N N . VAL A 1 85 ? 16.574 -2.620 -35.024 1.00 93.56 85 VAL A N 1
ATOM 705 C CA . VAL A 1 85 ? 16.498 -1.171 -34.791 1.00 93.56 85 VAL A CA 1
ATOM 706 C C . VAL A 1 85 ? 16.816 -0.338 -36.029 1.00 93.56 85 VAL A C 1
ATOM 708 O O . VAL A 1 85 ? 16.564 0.864 -35.986 1.00 93.56 85 VAL A O 1
ATOM 711 N N . HIS A 1 86 ? 17.366 -0.927 -37.098 1.00 91.81 86 HIS A N 1
ATOM 712 C CA . HIS A 1 86 ? 17.714 -0.264 -38.357 1.00 91.81 86 HIS A CA 1
ATOM 713 C C . HIS A 1 86 ? 16.631 -0.376 -39.429 1.00 91.81 86 HIS A C 1
ATOM 715 O O . HIS A 1 86 ? 16.703 0.358 -40.415 1.00 91.81 86 HIS A O 1
ATOM 721 N N . ALA A 1 87 ? 15.613 -1.220 -39.230 1.00 90.00 87 ALA A N 1
ATOM 722 C CA . ALA A 1 87 ? 14.544 -1.442 -40.204 1.00 90.00 87 ALA A CA 1
ATOM 723 C C . ALA A 1 87 ? 13.853 -0.137 -40.638 1.00 90.00 87 ALA A C 1
ATOM 725 O O . ALA A 1 87 ? 13.418 0.005 -41.784 1.00 90.00 87 ALA A O 1
ATOM 726 N N . HIS A 1 88 ? 13.771 0.840 -39.729 1.00 87.69 88 HIS A N 1
ATOM 727 C CA . HIS A 1 88 ? 13.178 2.152 -39.970 1.00 87.69 88 HIS A CA 1
ATOM 728 C C . HIS A 1 88 ? 14.016 3.268 -39.342 1.00 87.69 88 HIS A C 1
ATOM 730 O O . HIS A 1 88 ? 14.605 3.090 -38.278 1.00 87.69 88 HIS A O 1
ATOM 736 N N . ASP A 1 89 ? 14.021 4.451 -39.957 1.00 86.69 89 ASP A N 1
ATOM 737 C CA . ASP A 1 89 ? 14.617 5.669 -39.383 1.00 86.69 89 ASP A CA 1
ATOM 738 C C . ASP A 1 89 ? 13.576 6.503 -38.612 1.00 86.69 89 ASP A C 1
ATOM 740 O O . ASP A 1 89 ? 13.499 7.723 -38.714 1.00 86.69 89 ASP A O 1
ATOM 744 N N . ASP A 1 90 ? 12.702 5.822 -37.867 1.00 89.12 90 ASP A N 1
ATOM 745 C CA . ASP A 1 90 ? 11.684 6.460 -37.029 1.00 89.12 90 ASP A CA 1
ATOM 746 C C . ASP A 1 90 ? 11.631 5.783 -35.661 1.00 89.12 90 ASP A C 1
ATOM 748 O O . ASP A 1 90 ? 11.067 4.696 -35.502 1.00 89.12 90 ASP A O 1
ATOM 752 N N . PHE A 1 91 ? 12.162 6.478 -34.654 1.00 90.62 91 PHE A N 1
ATOM 753 C CA . PHE A 1 91 ? 12.106 6.057 -33.256 1.00 90.62 91 PHE A CA 1
ATOM 754 C C . PHE A 1 91 ? 10.681 5.701 -32.809 1.00 90.62 91 PHE A C 1
ATOM 756 O O . PHE A 1 91 ? 10.490 4.759 -32.047 1.00 90.62 91 PHE A O 1
ATOM 763 N N . TRP A 1 92 ? 9.655 6.412 -33.283 1.00 90.31 92 TRP A N 1
ATOM 764 C CA . TRP A 1 92 ? 8.277 6.184 -32.839 1.00 90.31 92 TRP A CA 1
ATOM 765 C C . TRP A 1 92 ? 7.667 4.906 -33.390 1.00 90.31 92 TRP A C 1
ATOM 767 O O . TRP A 1 92 ? 6.789 4.318 -32.749 1.00 90.31 92 TRP A O 1
ATOM 777 N N . ARG A 1 93 ? 8.118 4.479 -34.571 1.00 91.94 93 ARG A N 1
ATOM 778 C CA . ARG A 1 93 ? 7.716 3.203 -35.146 1.00 91.94 93 ARG A CA 1
ATOM 779 C C . ARG A 1 93 ? 8.234 2.060 -34.279 1.00 91.94 93 ARG A C 1
ATOM 781 O O . ARG A 1 93 ? 7.419 1.273 -33.806 1.00 91.94 93 ARG A O 1
ATOM 788 N N . TRP A 1 94 ? 9.522 2.088 -33.950 1.00 93.00 94 TRP A N 1
ATOM 789 C CA . TRP A 1 94 ? 10.135 1.132 -33.031 1.00 93.00 94 TRP A CA 1
ATOM 790 C C . TRP A 1 94 ? 9.506 1.186 -31.627 1.00 93.00 94 TRP A C 1
ATOM 792 O O . TRP A 1 94 ? 9.026 0.183 -31.103 1.00 93.00 94 TRP A O 1
ATOM 802 N N . TRP A 1 95 ? 9.411 2.378 -31.035 1.00 91.56 95 TRP A N 1
ATOM 803 C CA . TRP A 1 95 ? 8.951 2.576 -29.659 1.00 91.56 95 TRP A CA 1
ATOM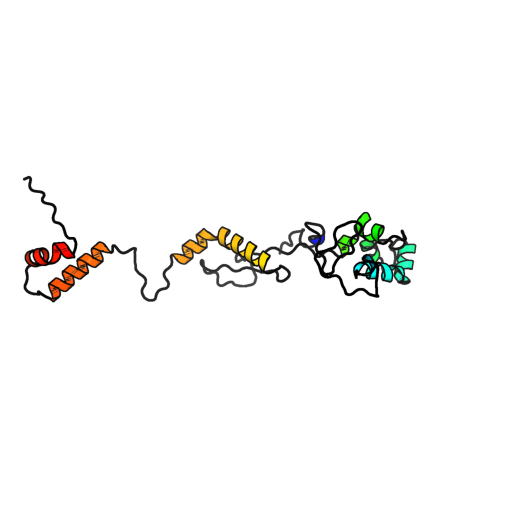 804 C C . TRP A 1 95 ? 7.477 2.206 -29.443 1.00 91.56 95 TRP A C 1
ATOM 806 O O . TRP A 1 95 ? 7.140 1.497 -28.495 1.00 91.56 95 TRP A O 1
ATOM 816 N N . SER A 1 96 ? 6.574 2.727 -30.280 1.00 88.12 96 SER A N 1
ATOM 817 C CA . SER A 1 96 ? 5.126 2.651 -30.043 1.00 88.12 96 SER A CA 1
ATOM 818 C C . SER A 1 96 ? 4.404 1.679 -30.964 1.00 88.12 96 SER A C 1
ATOM 820 O O . SER A 1 96 ? 3.582 0.911 -30.471 1.00 88.12 96 SER A O 1
ATOM 822 N N . LYS A 1 97 ? 4.678 1.703 -32.276 1.00 88.19 97 LYS A N 1
ATOM 823 C CA . LYS A 1 97 ? 3.953 0.844 -33.232 1.00 88.19 97 LYS A CA 1
ATOM 824 C C . LYS A 1 97 ? 4.357 -0.621 -33.093 1.00 88.19 97 LYS A C 1
ATOM 826 O O . LYS A 1 97 ? 3.495 -1.488 -33.110 1.00 88.19 97 LYS A O 1
ATOM 831 N N . GLU A 1 98 ? 5.645 -0.873 -32.901 1.00 90.62 98 GLU A N 1
ATOM 832 C CA . GLU A 1 98 ? 6.201 -2.214 -32.681 1.00 90.62 98 GLU A CA 1
ATOM 833 C C . GLU A 1 98 ? 6.227 -2.607 -31.196 1.00 90.62 98 GLU A C 1
ATOM 835 O O . GLU A 1 98 ? 6.673 -3.689 -30.846 1.00 90.62 98 GLU A O 1
ATOM 840 N N . GLN A 1 99 ? 5.697 -1.749 -30.318 1.00 88.44 99 GLN A N 1
ATOM 841 C CA . GLN A 1 99 ? 5.481 -2.027 -28.894 1.00 88.44 99 GLN A CA 1
ATOM 842 C C . GLN A 1 99 ? 6.753 -2.267 -28.058 1.00 88.44 99 GLN A C 1
ATOM 844 O O . GLN A 1 99 ? 6.636 -2.609 -26.883 1.00 88.44 99 GLN A O 1
ATOM 849 N N . HIS A 1 100 ? 7.951 -1.940 -28.560 1.00 90.69 100 HIS A N 1
ATOM 850 C CA . HIS A 1 100 ? 9.205 -2.050 -27.793 1.00 90.69 100 HIS A CA 1
ATOM 851 C C . HIS A 1 100 ? 9.248 -1.178 -26.526 1.00 90.69 100 HIS A C 1
ATOM 853 O O . HIS A 1 100 ? 10.067 -1.407 -25.641 1.00 90.69 100 HIS A O 1
ATOM 859 N N . SER A 1 101 ? 8.329 -0.215 -26.368 1.00 88.88 101 SER A N 1
ATOM 860 C CA . SER A 1 101 ? 8.118 0.471 -25.084 1.00 88.88 101 SER A CA 1
ATOM 861 C C . SER A 1 101 ? 7.848 -0.483 -23.907 1.00 88.88 101 SER A C 1
ATOM 863 O O . SER A 1 101 ? 8.121 -0.124 -22.764 1.00 88.88 101 SER A O 1
ATOM 865 N N . GLU A 1 102 ? 7.342 -1.694 -24.157 1.00 88.69 102 GLU A N 1
ATOM 866 C CA . GLU A 1 102 ? 7.074 -2.701 -23.122 1.00 88.69 102 GLU A CA 1
ATOM 867 C C . GLU A 1 102 ? 8.342 -3.242 -22.463 1.00 88.69 102 GLU A C 1
ATOM 869 O O . GLU A 1 102 ? 8.305 -3.556 -21.276 1.00 88.69 102 GLU A O 1
ATOM 874 N N . LEU A 1 103 ? 9.473 -3.239 -23.177 1.00 89.81 103 LEU A N 1
ATOM 875 C CA . LEU A 1 103 ? 10.781 -3.645 -22.645 1.00 89.81 103 LEU A CA 1
ATOM 876 C C . LEU A 1 103 ? 11.233 -2.779 -21.463 1.00 89.81 103 LEU A C 1
ATOM 878 O O . LEU A 1 103 ? 12.035 -3.203 -20.638 1.00 89.81 103 LEU A O 1
ATOM 882 N N . PHE A 1 104 ? 10.720 -1.551 -21.391 1.00 89.69 104 PHE A N 1
ATOM 883 C CA . PHE A 1 104 ? 11.074 -0.568 -20.370 1.00 89.69 104 PHE A CA 1
ATOM 884 C C . PHE A 1 104 ? 9.943 -0.320 -19.369 1.00 89.69 104 PHE A C 1
ATOM 886 O O . PHE A 1 104 ? 10.035 0.601 -18.550 1.00 89.69 104 PHE A O 1
ATOM 893 N N . CYS A 1 105 ? 8.854 -1.087 -19.463 1.00 87.12 105 CYS A N 1
ATOM 894 C CA . CYS A 1 105 ? 7.762 -1.006 -18.511 1.00 87.12 105 CYS A CA 1
ATOM 895 C C . CYS A 1 105 ? 8.126 -1.778 -17.244 1.00 87.12 105 CYS A C 1
ATOM 897 O O . CYS A 1 105 ? 8.442 -2.964 -17.299 1.00 87.12 105 CYS A O 1
ATOM 899 N N . GLU A 1 106 ? 8.004 -1.125 -16.091 1.00 83.25 106 GLU A N 1
ATOM 900 C CA . GLU A 1 106 ? 8.097 -1.840 -14.824 1.00 83.25 106 GLU A CA 1
ATOM 901 C C . GLU A 1 106 ? 6.937 -2.832 -14.713 1.00 83.25 106 GLU A C 1
ATOM 903 O O . GLU A 1 106 ? 5.793 -2.488 -15.053 1.00 83.25 106 GLU A O 1
ATOM 908 N N . PRO A 1 107 ? 7.194 -4.043 -14.201 1.00 79.88 107 PRO A N 1
ATOM 909 C CA . PRO A 1 107 ? 6.141 -5.004 -13.960 1.00 79.88 107 PRO A CA 1
ATOM 910 C C . PRO A 1 107 ? 5.102 -4.433 -12.995 1.00 79.88 107 PRO A C 1
ATOM 912 O O . PRO A 1 107 ? 5.435 -3.723 -12.043 1.00 79.88 107 PRO A O 1
ATOM 915 N N . THR A 1 108 ? 3.828 -4.780 -13.207 1.00 74.94 108 THR A N 1
ATOM 916 C CA . THR A 1 108 ? 2.752 -4.439 -12.268 1.00 74.94 108 THR A CA 1
ATOM 917 C C . THR A 1 108 ? 3.167 -4.804 -10.849 1.00 74.94 108 THR A C 1
ATOM 919 O O . THR A 1 108 ? 3.610 -5.921 -10.612 1.00 74.94 108 THR A O 1
ATOM 922 N N . ALA A 1 109 ? 3.024 -3.872 -9.909 1.00 73.00 109 ALA A N 1
ATOM 923 C CA . ALA A 1 109 ? 3.373 -4.056 -8.504 1.00 73.00 109 ALA A CA 1
ATOM 924 C C . ALA A 1 109 ? 2.891 -5.401 -7.928 1.00 73.00 109 ALA A C 1
ATOM 926 O O . ALA A 1 109 ? 1.742 -5.799 -8.142 1.00 73.00 109 ALA A O 1
ATOM 927 N N . ARG A 1 110 ? 3.753 -6.073 -7.152 1.00 77.94 110 ARG A N 1
ATOM 928 C CA . ARG A 1 110 ? 3.358 -7.276 -6.406 1.00 77.94 110 ARG A CA 1
ATOM 929 C C . ARG A 1 110 ? 2.239 -6.942 -5.414 1.00 77.94 110 ARG A C 1
ATOM 931 O O . ARG A 1 110 ? 2.140 -5.821 -4.910 1.00 77.94 110 ARG A O 1
ATOM 938 N N . GLN A 1 111 ? 1.385 -7.924 -5.139 1.00 76.12 111 GLN A N 1
ATOM 939 C CA . GLN A 1 111 ? 0.324 -7.792 -4.140 1.00 76.12 111 GLN A CA 1
ATOM 940 C C . GLN A 1 111 ? 0.843 -8.117 -2.735 1.00 76.12 111 GLN A C 1
ATOM 942 O O . GLN A 1 111 ? 1.816 -8.855 -2.581 1.00 76.12 111 GLN A O 1
ATOM 947 N N . ILE A 1 112 ? 0.179 -7.563 -1.715 1.00 81.44 112 ILE A N 1
ATOM 948 C CA . ILE A 1 112 ? 0.432 -7.921 -0.313 1.00 81.44 112 ILE A CA 1
ATOM 949 C C . ILE A 1 112 ? 0.075 -9.393 -0.129 1.00 81.44 112 ILE A C 1
ATOM 951 O O . ILE A 1 112 ? -1.010 -9.815 -0.528 1.00 81.44 112 ILE A O 1
ATOM 955 N N . LYS A 1 113 ? 0.968 -10.151 0.505 1.00 80.25 113 LYS A N 1
ATOM 956 C CA . LYS A 1 113 ? 0.707 -11.540 0.883 1.00 80.25 113 LYS A CA 1
ATOM 957 C C . LYS A 1 113 ? 0.440 -11.614 2.376 1.00 80.25 113 LYS A C 1
ATOM 959 O O . LYS A 1 113 ? 1.202 -11.070 3.175 1.00 80.25 113 LYS A O 1
ATOM 964 N N . VAL A 1 114 ? -0.649 -12.277 2.743 1.00 77.12 114 VAL A N 1
ATOM 965 C CA . VAL A 1 114 ? -0.905 -12.673 4.128 1.00 77.12 114 VAL A CA 1
ATOM 966 C C . VAL A 1 114 ? -0.242 -14.027 4.342 1.00 77.12 114 VAL A C 1
ATOM 968 O O . VAL A 1 114 ? -0.409 -14.920 3.517 1.00 77.12 114 VAL A O 1
ATOM 971 N N . TRP A 1 115 ? 0.526 -14.169 5.418 1.00 73.62 115 TRP A N 1
ATOM 972 C CA . TRP A 1 115 ? 1.225 -15.416 5.722 1.00 73.62 115 TRP A CA 1
ATOM 973 C C . TRP A 1 115 ? 0.321 -16.366 6.513 1.00 73.62 115 TRP A C 1
ATOM 975 O O . TRP A 1 115 ? -0.180 -15.994 7.576 1.00 73.62 115 TRP A O 1
ATOM 985 N N . ASP A 1 116 ? 0.150 -17.599 6.035 1.00 63.78 116 ASP A N 1
ATOM 986 C CA . ASP A 1 116 ? -0.715 -18.625 6.627 1.00 63.78 116 ASP A CA 1
ATOM 987 C C . ASP A 1 116 ? 0.053 -19.919 6.964 1.00 63.78 116 ASP A C 1
ATOM 989 O O . ASP A 1 116 ? -0.200 -20.990 6.432 1.00 63.78 116 ASP A O 1
ATOM 993 N N . GLY A 1 117 ? 1.025 -19.845 7.878 1.00 58.53 117 GLY A N 1
ATOM 994 C CA . GLY A 1 117 ? 1.590 -21.024 8.567 1.00 58.53 117 GLY A CA 1
ATOM 995 C C . GLY A 1 117 ? 2.384 -22.045 7.727 1.00 58.53 117 GLY A C 1
ATOM 996 O O . GLY A 1 117 ? 3.055 -22.894 8.304 1.00 58.53 117 GLY A O 1
ATOM 997 N N . SER A 1 118 ? 2.380 -21.949 6.397 1.00 57.09 118 SER A N 1
ATOM 998 C CA . SER A 1 118 ? 3.095 -22.828 5.455 1.00 57.09 118 SER A CA 1
ATOM 999 C C . SER A 1 118 ? 4.506 -22.325 5.088 1.00 57.09 118 SER A C 1
ATOM 1001 O O . SER A 1 118 ? 5.206 -22.899 4.252 1.00 57.09 118 SER A O 1
ATOM 1003 N N . SER A 1 119 ? 4.950 -21.240 5.725 1.00 55.03 119 SER A N 1
ATOM 1004 C CA . SER A 1 119 ? 6.197 -20.525 5.448 1.00 55.03 119 SER A CA 1
ATOM 1005 C 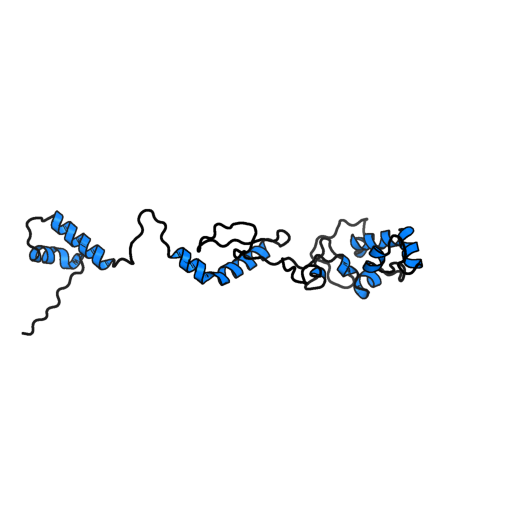C . SER A 1 119 ? 7.374 -20.943 6.340 1.00 55.03 119 SER A C 1
ATOM 1007 O O . SER A 1 119 ? 7.196 -21.283 7.502 1.00 55.03 119 SER A O 1
ATOM 1009 N N . ARG A 1 120 ? 8.610 -20.830 5.819 1.00 54.88 120 ARG A N 1
ATOM 1010 C CA . ARG A 1 120 ? 9.880 -21.118 6.537 1.00 54.88 120 ARG A CA 1
ATOM 1011 C C . ARG A 1 120 ? 10.116 -20.262 7.791 1.00 54.88 120 ARG A C 1
ATOM 1013 O O . ARG A 1 120 ? 10.963 -20.600 8.613 1.00 54.88 120 ARG A O 1
ATOM 1020 N N . PHE A 1 121 ? 9.403 -19.148 7.920 1.00 54.69 121 PHE A N 1
ATOM 1021 C CA . PHE A 1 121 ? 9.393 -18.320 9.118 1.00 54.69 121 PHE A CA 1
ATOM 1022 C C . PHE A 1 121 ? 8.364 -18.911 10.077 1.00 54.69 121 PHE A C 1
ATOM 1024 O O . PHE A 1 121 ? 7.222 -19.055 9.659 1.00 54.69 121 PHE A O 1
ATOM 1031 N N . LYS A 1 122 ? 8.736 -19.252 11.320 1.00 58.19 122 LYS A N 1
ATOM 1032 C CA . LYS A 1 122 ? 7.766 -19.588 12.375 1.00 58.19 122 LYS A CA 1
ATOM 1033 C C . LYS A 1 122 ? 7.146 -18.271 12.844 1.00 58.19 122 LYS A C 1
ATOM 1035 O O . LYS A 1 122 ? 7.797 -17.572 13.622 1.00 58.19 122 LYS A O 1
ATOM 1040 N N . PRO A 1 123 ? 5.950 -17.868 12.381 1.00 56.59 123 PRO A N 1
ATOM 1041 C CA . PRO A 1 123 ? 5.307 -16.702 12.960 1.00 56.59 123 PRO A CA 1
ATOM 1042 C C . PRO A 1 123 ? 5.028 -17.031 14.429 1.00 56.59 123 PRO A C 1
ATOM 1044 O O . PRO A 1 123 ? 4.850 -18.201 14.785 1.00 56.59 123 PRO A O 1
ATOM 1047 N N . THR A 1 124 ? 4.931 -16.026 15.292 1.00 55.72 124 THR A N 1
ATOM 1048 C CA . THR A 1 124 ? 4.187 -16.208 16.538 1.00 55.72 124 THR A CA 1
ATOM 1049 C C . THR A 1 124 ? 2.744 -16.484 16.112 1.00 55.72 124 THR A C 1
ATOM 1051 O O . THR A 1 124 ? 1.994 -15.558 15.819 1.00 55.72 124 THR A O 1
ATOM 1054 N N . LEU A 1 125 ? 2.389 -17.762 15.941 1.00 58.94 125 LEU A N 1
ATOM 1055 C CA . LEU A 1 125 ? 1.092 -18.236 15.442 1.00 58.94 125 LEU A CA 1
ATOM 1056 C C . LEU A 1 125 ? 0.016 -18.065 16.522 1.00 58.94 125 LEU A C 1
ATOM 1058 O O . LEU A 1 125 ? -0.719 -18.996 16.841 1.00 58.94 125 LEU A O 1
ATOM 1062 N N . SER A 1 126 ? -0.064 -16.888 17.136 1.00 70.25 126 SER A N 1
ATOM 1063 C CA . SER A 1 126 ? -1.163 -16.576 18.029 1.00 70.25 126 SER A CA 1
ATOM 1064 C C . SER A 1 126 ? -2.407 -16.279 17.194 1.00 70.25 126 SER A C 1
ATOM 1066 O O . SER A 1 126 ? -2.360 -15.647 16.131 1.00 70.25 126 SER A O 1
ATOM 1068 N N . SER A 1 127 ? -3.563 -16.732 17.673 1.00 72.69 127 SER A N 1
ATOM 1069 C CA . SER A 1 127 ? -4.859 -16.522 17.018 1.00 72.69 127 SER A CA 1
ATOM 1070 C C . SER A 1 127 ? -5.242 -15.041 16.886 1.00 72.69 127 SER A C 1
ATOM 1072 O O . SER A 1 127 ? -6.172 -14.719 16.153 1.00 72.69 127 SER A O 1
ATOM 1074 N N . ASP A 1 128 ? -4.484 -14.131 17.492 1.00 82.12 128 ASP A N 1
ATOM 1075 C CA . ASP A 1 128 ? -4.672 -12.681 17.477 1.00 82.12 128 ASP A CA 1
ATOM 1076 C C . ASP A 1 128 ? -3.615 -11.894 16.671 1.00 82.12 128 ASP A C 1
ATOM 1078 O O . ASP A 1 128 ? -3.737 -10.673 16.570 1.00 82.12 128 ASP A O 1
ATOM 1082 N N . THR A 1 129 ? -2.631 -12.555 16.045 1.00 83.06 129 THR A N 1
ATOM 1083 C CA . THR A 1 129 ? -1.583 -11.886 15.246 1.00 83.06 129 THR A CA 1
ATOM 1084 C C . THR A 1 129 ? -1.735 -12.150 13.748 1.00 83.06 129 THR A C 1
ATOM 1086 O O . THR A 1 129 ? -1.839 -13.295 13.303 1.00 83.06 129 THR A O 1
ATOM 1089 N N . LEU A 1 130 ? -1.699 -11.083 12.944 1.00 85.00 130 LEU A N 1
ATOM 1090 C CA . LEU A 1 130 ? -1.640 -11.155 11.484 1.00 85.00 130 LEU A CA 1
ATOM 1091 C C . LEU A 1 130 ? -0.246 -10.743 10.998 1.00 85.00 130 LEU A C 1
ATOM 1093 O O . LEU A 1 130 ? 0.222 -9.653 11.321 1.00 85.00 130 LEU A O 1
ATOM 1097 N N . THR A 1 131 ? 0.397 -11.585 10.190 1.00 84.12 131 THR A N 1
ATOM 1098 C CA . THR A 1 131 ? 1.690 -11.285 9.558 1.00 84.12 131 THR A CA 1
ATOM 1099 C C . THR A 1 131 ? 1.484 -11.051 8.065 1.00 84.12 131 THR A C 1
ATOM 1101 O O . THR A 1 131 ? 0.804 -11.834 7.399 1.00 84.12 131 THR A O 1
ATOM 1104 N N . ILE A 1 132 ? 2.081 -9.986 7.528 1.00 84.75 132 ILE A N 1
ATOM 1105 C CA . ILE A 1 132 ? 1.961 -9.592 6.117 1.00 84.75 132 ILE A CA 1
ATOM 1106 C C . ILE A 1 132 ? 3.335 -9.340 5.487 1.00 84.75 132 ILE A C 1
ATOM 1108 O O . ILE A 1 132 ? 4.221 -8.783 6.130 1.00 84.75 132 ILE A O 1
ATOM 1112 N N . GLU A 1 133 ? 3.511 -9.735 4.225 1.00 84.56 133 GLU A N 1
ATOM 1113 C CA . GLU A 1 133 ? 4.646 -9.343 3.379 1.00 84.56 133 GLU A CA 1
ATOM 1114 C C . GLU A 1 133 ? 4.285 -8.078 2.601 1.00 84.56 133 GLU A C 1
ATOM 1116 O O . GLU A 1 133 ? 3.271 -8.044 1.895 1.00 84.56 133 GLU A O 1
ATOM 1121 N N . LEU A 1 134 ? 5.115 -7.041 2.714 1.00 85.50 134 LEU A N 1
ATOM 1122 C CA . LEU A 1 134 ? 4.906 -5.772 2.025 1.00 85.50 134 LEU A CA 1
ATOM 1123 C C . LEU A 1 134 ? 5.951 -5.583 0.914 1.00 85.50 134 LEU A C 1
ATOM 1125 O O . LEU A 1 134 ? 7.140 -5.488 1.218 1.00 85.50 134 LEU A O 1
ATOM 1129 N N . PRO A 1 135 ? 5.534 -5.480 -0.359 1.00 85.06 135 PRO A N 1
ATOM 1130 C CA . PRO A 1 135 ? 6.440 -5.127 -1.446 1.00 85.06 135 PRO A CA 1
ATOM 1131 C C . PRO A 1 135 ? 6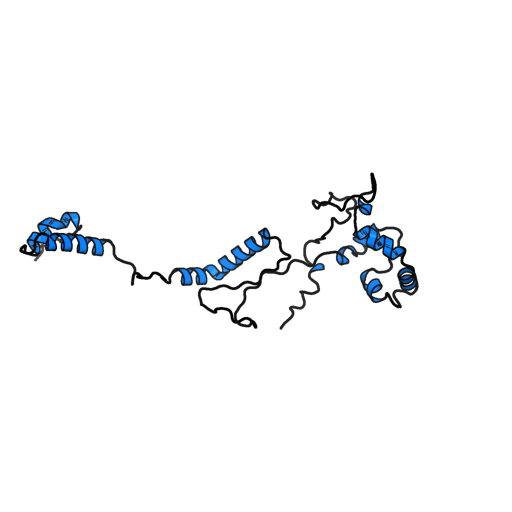.814 -3.639 -1.370 1.00 85.06 135 PRO A C 1
ATOM 1133 O O . PRO A 1 135 ? 5.952 -2.764 -1.482 1.00 85.06 135 PRO A O 1
ATOM 1136 N N . LEU A 1 136 ? 8.103 -3.347 -1.172 1.00 84.50 136 LEU A N 1
ATOM 1137 C CA . LEU A 1 136 ? 8.610 -1.980 -0.974 1.00 84.50 136 LEU A CA 1
ATOM 1138 C C . LEU A 1 136 ? 8.580 -1.126 -2.245 1.00 84.50 136 LEU A C 1
ATOM 1140 O O . LEU A 1 136 ? 8.590 0.100 -2.163 1.00 84.50 136 LEU A O 1
ATOM 1144 N N . GLU A 1 137 ? 8.496 -1.749 -3.417 1.00 78.44 137 GLU A N 1
ATOM 1145 C CA . GLU A 1 137 ? 8.330 -1.044 -4.688 1.00 78.44 137 GLU A CA 1
ATOM 1146 C C . GLU A 1 137 ? 6.961 -0.343 -4.819 1.00 78.44 137 GLU A C 1
ATOM 1148 O O . GLU A 1 137 ? 6.756 0.486 -5.708 1.00 78.44 137 GLU A O 1
ATOM 1153 N N . VAL A 1 138 ? 6.002 -0.652 -3.939 1.00 81.94 138 VAL A N 1
ATOM 1154 C CA . VAL A 1 138 ? 4.646 -0.097 -3.976 1.00 81.94 138 VAL A CA 1
ATOM 1155 C C . VAL A 1 138 ? 4.563 1.166 -3.132 1.00 81.94 138 VAL A C 1
ATOM 1157 O O . VAL A 1 138 ? 4.917 1.184 -1.956 1.00 81.94 138 VAL A O 1
ATO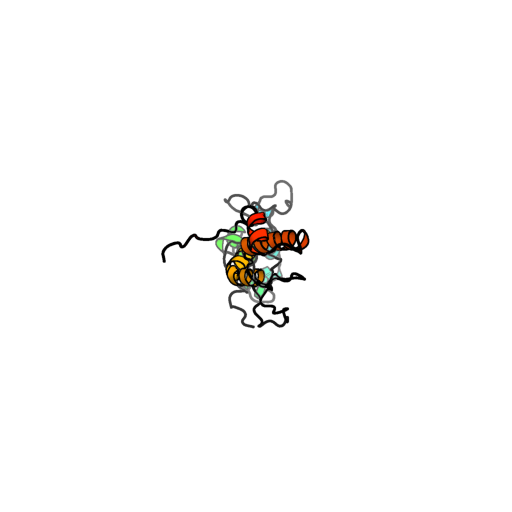M 1160 N N . ARG A 1 139 ? 4.006 2.240 -3.705 1.00 81.81 139 ARG A N 1
ATOM 1161 C CA . ARG A 1 139 ? 3.810 3.501 -2.977 1.00 81.81 139 ARG A CA 1
ATOM 1162 C C . ARG A 1 139 ? 2.993 3.271 -1.701 1.00 81.81 139 ARG A C 1
ATOM 1164 O O . ARG A 1 139 ? 1.918 2.669 -1.748 1.00 81.81 139 ARG A O 1
ATOM 1171 N N . THR A 1 140 ? 3.431 3.881 -0.601 1.00 86.88 140 THR A N 1
ATOM 1172 C CA . THR A 1 140 ? 2.836 3.762 0.743 1.00 86.88 140 THR A CA 1
ATOM 1173 C C . THR A 1 140 ? 1.316 3.923 0.763 1.00 86.88 140 THR A C 1
ATOM 1175 O O . THR A 1 140 ? 0.625 3.166 1.432 1.00 86.88 140 THR A O 1
ATOM 1178 N N . ALA A 1 141 ? 0.763 4.861 -0.013 1.00 84.81 141 ALA A N 1
ATOM 1179 C CA . ALA A 1 141 ? -0.685 5.069 -0.091 1.00 84.81 141 ALA A CA 1
ATOM 1180 C C . ALA A 1 141 ? -1.452 3.828 -0.597 1.00 84.81 141 ALA A C 1
ATOM 1182 O O . ALA A 1 141 ? -2.518 3.504 -0.072 1.00 84.81 141 ALA A O 1
ATOM 1183 N N . HIS A 1 142 ? -0.906 3.112 -1.585 1.00 84.06 142 HIS A N 1
ATOM 1184 C CA . HIS A 1 142 ? -1.503 1.876 -2.094 1.00 84.06 142 HIS A CA 1
ATOM 1185 C C . HIS A 1 142 ? -1.326 0.724 -1.105 1.00 84.06 142 HIS A C 1
ATOM 1187 O O . HIS A 1 142 ? -2.283 -0.015 -0.878 1.00 84.06 142 HIS A O 1
ATOM 1193 N N . LEU A 1 143 ? -0.158 0.626 -0.454 1.00 88.44 143 LEU A N 1
ATOM 1194 C CA . LEU A 1 143 ? 0.062 -0.340 0.626 1.00 88.44 143 LEU A CA 1
ATOM 1195 C C . LEU A 1 143 ? -0.975 -0.163 1.742 1.00 88.44 143 LEU A C 1
ATOM 1197 O O . LEU A 1 143 ? -1.646 -1.121 2.104 1.00 88.44 143 LEU A O 1
ATOM 1201 N N . LEU A 1 144 ? -1.188 1.063 2.225 1.00 90.31 144 LEU A N 1
ATOM 1202 C CA . LEU A 1 144 ? -2.175 1.354 3.269 1.00 90.31 144 LEU A CA 1
ATOM 1203 C C . LEU A 1 144 ? -3.609 1.017 2.841 1.00 90.31 144 L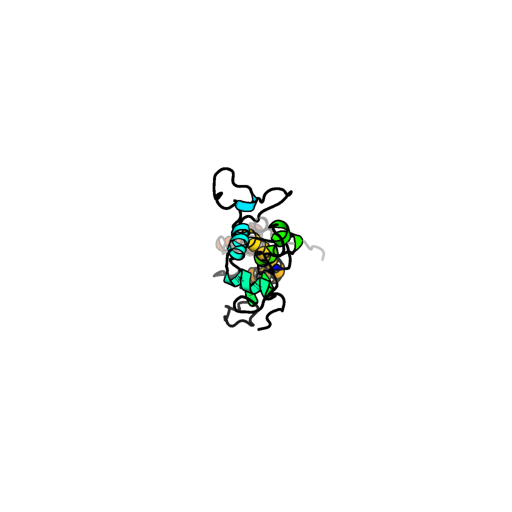EU A C 1
ATOM 1205 O O . LEU A 1 144 ? -4.371 0.473 3.638 1.00 90.31 144 LEU A O 1
ATOM 1209 N N . SER A 1 145 ? -3.982 1.313 1.593 1.00 86.81 145 SER A N 1
ATOM 1210 C CA . SER A 1 145 ? -5.296 0.941 1.050 1.00 86.81 145 SER A CA 1
ATOM 1211 C C . SER A 1 145 ? -5.503 -0.577 1.068 1.00 86.81 145 SER A C 1
ATOM 1213 O O . SER A 1 145 ? -6.526 -1.068 1.547 1.00 86.81 145 SER A O 1
ATOM 1215 N N . HIS A 1 146 ? -4.499 -1.335 0.622 1.00 85.88 146 HIS A N 1
ATOM 1216 C CA . HIS A 1 146 ? -4.551 -2.794 0.634 1.00 85.88 146 HIS A CA 1
ATOM 1217 C C . HIS A 1 146 ? -4.537 -3.369 2.053 1.00 85.88 146 HIS A C 1
ATOM 1219 O O . HIS A 1 146 ? -5.328 -4.261 2.335 1.00 85.88 146 HIS A O 1
ATOM 1225 N N . ILE A 1 147 ? -3.725 -2.830 2.969 1.00 90.56 147 ILE A N 1
ATOM 1226 C CA . ILE A 1 147 ? -3.718 -3.246 4.380 1.00 90.56 147 ILE A CA 1
ATOM 1227 C C . ILE A 1 147 ? -5.106 -3.065 4.996 1.00 90.56 147 ILE A C 1
ATOM 1229 O O . ILE A 1 147 ? -5.597 -3.971 5.658 1.00 90.56 147 ILE A O 1
ATOM 1233 N N . ARG A 1 148 ? -5.784 -1.937 4.747 1.00 91.56 148 ARG A N 1
ATOM 1234 C CA . ARG A 1 148 ? -7.161 -1.724 5.230 1.00 91.56 148 ARG A CA 1
ATOM 1235 C C . ARG A 1 148 ? -8.131 -2.770 4.688 1.00 91.56 148 ARG A C 1
ATOM 1237 O O . ARG A 1 148 ? -8.993 -3.226 5.433 1.00 91.56 148 ARG A O 1
ATOM 1244 N N . LYS A 1 149 ? -7.988 -3.155 3.416 1.00 90.19 149 LYS A N 1
ATOM 1245 C CA . LYS A 1 149 ? -8.794 -4.222 2.813 1.00 90.19 149 LYS A CA 1
ATOM 1246 C C . LYS A 1 149 ? -8.530 -5.564 3.496 1.00 90.19 149 LYS A C 1
ATOM 1248 O O . LYS A 1 149 ? -9.476 -6.186 3.955 1.00 90.19 149 LYS A O 1
ATOM 1253 N N . VAL A 1 150 ? -7.261 -5.935 3.669 1.00 90.12 150 VAL A N 1
ATOM 1254 C CA . VAL A 1 150 ? -6.872 -7.149 4.401 1.00 90.12 150 VAL A CA 1
ATOM 1255 C C . VAL A 1 150 ? -7.458 -7.131 5.817 1.00 90.12 150 VAL A C 1
ATOM 1257 O O . VAL A 1 150 ? -8.107 -8.081 6.225 1.00 90.12 150 VAL A O 1
ATOM 1260 N N . LEU A 1 151 ? -7.322 -6.036 6.566 1.00 90.38 151 LEU A N 1
ATOM 1261 C CA . LEU A 1 151 ? -7.893 -5.936 7.914 1.00 90.38 151 LEU A CA 1
ATOM 1262 C C . LEU A 1 151 ? -9.421 -6.098 7.932 1.00 90.38 151 LEU A C 1
ATOM 1264 O O . LEU A 1 151 ? -9.949 -6.658 8.889 1.00 90.38 151 LEU A O 1
ATOM 1268 N N . LYS A 1 152 ? -10.122 -5.642 6.887 1.00 91.88 152 LYS A N 1
ATOM 1269 C CA . LYS A 1 152 ? -11.568 -5.847 6.731 1.00 91.88 152 LYS A CA 1
ATOM 1270 C C . LYS A 1 152 ? -11.906 -7.322 6.498 1.00 91.88 152 LYS A C 1
ATOM 1272 O O . LYS A 1 152 ? -12.854 -7.817 7.099 1.00 91.88 152 LYS A O 1
ATOM 1277 N N . ASP A 1 153 ? -11.119 -8.020 5.686 1.00 90.69 153 ASP A N 1
ATOM 1278 C CA . ASP A 1 153 ? -11.317 -9.447 5.400 1.00 90.69 153 ASP A CA 1
ATOM 1279 C C . ASP A 1 153 ? -11.095 -10.315 6.659 1.00 90.69 153 ASP A C 1
ATOM 1281 O O . ASP A 1 153 ? -11.744 -11.344 6.835 1.00 90.69 153 ASP A O 1
ATOM 1285 N N . TYR A 1 154 ? -10.247 -9.859 7.592 1.00 90.44 154 TYR A N 1
ATOM 1286 C CA . TYR A 1 154 ? -9.980 -10.514 8.882 1.00 90.44 154 TYR A CA 1
ATOM 1287 C C . TYR A 1 154 ? -10.744 -9.895 10.077 1.00 90.44 154 TYR A C 1
ATOM 1289 O O . TYR A 1 154 ? -10.388 -10.146 11.234 1.00 90.44 154 TYR A O 1
ATOM 1297 N N . ASP A 1 155 ? -11.813 -9.121 9.844 1.00 91.25 155 ASP A N 1
ATOM 1298 C CA . ASP A 1 155 ? -12.548 -8.390 10.896 1.00 91.25 155 ASP A CA 1
ATOM 1299 C C . ASP A 1 155 ? -13.093 -9.306 12.007 1.00 91.25 155 ASP A C 1
ATOM 1301 O O . ASP A 1 155 ? -12.985 -8.983 13.191 1.00 91.25 155 ASP A O 1
ATOM 1305 N N . ALA A 1 156 ? -13.606 -10.491 11.661 1.00 90.38 156 ALA A N 1
ATOM 1306 C CA . ALA A 1 156 ? -14.111 -11.453 12.645 1.00 90.38 156 ALA A CA 1
ATOM 1307 C C . ALA A 1 156 ? -13.012 -11.935 13.611 1.00 90.38 156 ALA A C 1
ATOM 1309 O O . ALA A 1 156 ? -13.216 -11.965 14.828 1.00 90.38 156 ALA A O 1
ATOM 1310 N N . ARG A 1 157 ? -11.818 -12.241 13.084 1.00 89.50 157 ARG A N 1
ATOM 1311 C CA . ARG A 1 157 ? -10.646 -12.632 13.883 1.00 89.50 157 ARG A CA 1
ATOM 1312 C C . ARG A 1 157 ? -10.173 -11.473 14.760 1.00 89.50 157 ARG A C 1
ATOM 1314 O O . ARG A 1 157 ? -9.891 -11.673 15.939 1.00 89.50 157 ARG A O 1
ATOM 1321 N N . ALA A 1 158 ? -10.164 -10.253 14.220 1.00 88.50 158 ALA A N 1
ATOM 1322 C CA . ALA A 1 158 ? -9.827 -9.052 14.980 1.00 88.50 158 ALA A CA 1
ATOM 1323 C C . ALA A 1 158 ? -10.824 -8.789 16.124 1.00 88.50 158 ALA A C 1
ATOM 1325 O O . ALA A 1 158 ? -10.418 -8.444 17.234 1.00 88.50 158 ALA A O 1
ATOM 1326 N N . LYS A 1 159 ? -12.127 -8.985 15.893 1.00 90.81 159 LYS A N 1
ATOM 1327 C CA . LYS A 1 159 ? -13.165 -8.888 16.932 1.00 90.81 159 LYS A CA 1
ATOM 1328 C C . LYS A 1 159 ? -12.993 -9.951 18.013 1.00 90.81 159 LYS A C 1
ATOM 1330 O O . LYS A 1 159 ? -13.096 -9.618 19.190 1.00 90.81 159 LYS A O 1
ATOM 1335 N N . ALA A 1 160 ? -12.700 -11.196 17.640 1.00 89.19 160 ALA A N 1
ATOM 1336 C CA . ALA A 1 160 ? -12.430 -12.267 18.599 1.00 89.19 160 ALA A CA 1
ATOM 1337 C C . ALA A 1 160 ? -11.217 -11.940 19.484 1.00 89.19 160 ALA A C 1
ATOM 1339 O O . ALA A 1 160 ? -11.319 -12.016 20.706 1.00 89.19 160 ALA A O 1
ATOM 1340 N N . ALA A 1 161 ? -10.117 -11.471 18.887 1.00 88.75 161 ALA A N 1
ATOM 1341 C CA . ALA A 1 161 ? -8.928 -11.038 19.619 1.00 88.75 161 ALA A CA 1
ATOM 1342 C C . ALA A 1 161 ? -9.219 -9.891 20.606 1.00 88.75 161 ALA A C 1
ATOM 1344 O O . ALA A 1 161 ? -8.768 -9.929 21.748 1.00 88.75 161 ALA A O 1
ATOM 1345 N N . LYS A 1 162 ? -10.027 -8.896 20.204 1.00 87.94 162 LYS A N 1
ATOM 1346 C CA . LYS A 1 162 ? -10.418 -7.754 21.057 1.00 87.94 162 LYS A CA 1
ATOM 1347 C C . LYS A 1 162 ? -11.297 -8.132 22.253 1.00 87.94 162 LYS A C 1
ATOM 1349 O O . LYS A 1 162 ? -11.368 -7.362 23.203 1.00 87.94 162 LYS A O 1
ATOM 1354 N N . ARG A 1 163 ? -11.985 -9.278 22.214 1.00 87.06 163 ARG A N 1
ATOM 1355 C CA . ARG A 1 163 ? -12.831 -9.750 23.327 1.00 87.06 163 ARG A CA 1
ATOM 1356 C C . ARG A 1 163 ? -12.026 -10.350 24.478 1.00 87.06 163 ARG A C 1
ATOM 1358 O O . ARG A 1 163 ? -12.569 -10.501 25.568 1.00 87.06 163 ARG A O 1
ATOM 1365 N N . ILE A 1 164 ? -10.765 -10.704 24.249 1.00 87.38 164 ILE A N 1
ATOM 1366 C CA . ILE A 1 164 ? -9.908 -11.311 25.265 1.00 87.38 164 ILE A CA 1
ATOM 1367 C C . ILE A 1 164 ? -9.318 -10.190 26.123 1.00 87.38 164 ILE A C 1
ATOM 1369 O O . ILE A 1 164 ? -8.467 -9.425 25.668 1.00 87.38 164 ILE A O 1
ATOM 1373 N N . SER A 1 165 ? -9.772 -10.087 27.374 1.00 88.00 165 SER A N 1
ATOM 1374 C CA . SER A 1 165 ? -9.175 -9.158 28.333 1.00 88.00 165 SER A CA 1
ATOM 1375 C C . SER A 1 165 ? -7.771 -9.624 28.703 1.00 88.00 165 SER A C 1
ATOM 1377 O O . SER A 1 165 ? -7.573 -10.760 29.125 1.00 88.00 165 SER A O 1
ATOM 1379 N N . ARG A 1 166 ? -6.797 -8.726 28.565 1.00 88.31 166 ARG A N 1
ATOM 1380 C CA . ARG A 1 166 ? -5.412 -8.916 29.024 1.00 88.31 166 ARG A CA 1
ATOM 1381 C C . ARG A 1 166 ? -5.087 -8.032 30.232 1.00 88.31 166 ARG A C 1
ATOM 1383 O O . ARG A 1 166 ? -3.923 -7.761 30.511 1.00 88.31 166 ARG A O 1
ATOM 1390 N N . ALA A 1 167 ? -6.118 -7.515 30.902 1.00 89.94 167 ALA A N 1
ATOM 1391 C CA . ALA A 1 167 ? -5.952 -6.715 32.106 1.00 89.94 167 ALA A CA 1
ATOM 1392 C C . ALA A 1 167 ? -5.392 -7.575 33.248 1.00 89.94 167 ALA A C 1
ATOM 1394 O O . ALA A 1 167 ? -5.684 -8.766 33.328 1.00 89.94 167 ALA A O 1
ATOM 1395 N N . LYS A 1 168 ? -4.649 -6.955 34.173 1.00 92.81 168 LYS A N 1
ATOM 1396 C CA . LYS A 1 168 ? -4.165 -7.628 35.393 1.00 92.81 168 LYS A CA 1
ATOM 1397 C C . LYS A 1 168 ? -5.317 -8.190 36.242 1.00 92.81 168 LYS A C 1
ATOM 1399 O O . LYS A 1 168 ? -5.159 -9.236 36.858 1.00 92.81 168 LYS A O 1
ATOM 1404 N N . TYR A 1 169 ? -6.465 -7.509 36.229 1.00 89.00 169 TYR A N 1
ATOM 1405 C CA . TYR A 1 169 ? -7.700 -7.921 36.898 1.00 89.00 169 TYR A CA 1
ATOM 1406 C C . TYR A 1 169 ? -8.850 -7.917 35.879 1.00 89.00 169 TYR A C 1
ATOM 1408 O O . TYR A 1 169 ? -9.511 -6.891 35.698 1.00 89.00 169 TYR A O 1
ATOM 1416 N N . PRO A 1 170 ? -9.050 -9.009 35.125 1.00 89.81 170 PRO A N 1
ATOM 1417 C CA . PRO A 1 170 ? -10.127 -9.081 34.150 1.00 89.81 170 PRO A CA 1
ATOM 1418 C C . PRO A 1 170 ? -11.481 -9.207 34.858 1.00 89.81 170 PRO A C 1
ATOM 1420 O O . PRO A 1 170 ? -11.624 -9.950 35.826 1.00 89.81 170 PRO A O 1
ATOM 1423 N N . VAL A 1 171 ? -12.500 -8.512 34.347 1.00 89.19 171 VAL A N 1
ATOM 1424 C CA . VAL A 1 171 ? -13.879 -8.724 34.803 1.00 89.19 171 VAL A CA 1
ATOM 1425 C C . VAL A 1 171 ? -14.355 -10.075 34.268 1.00 89.19 171 VAL A C 1
ATOM 1427 O O . VAL A 1 171 ? -14.308 -10.308 33.060 1.00 89.19 171 VAL A O 1
ATOM 1430 N N . ALA A 1 172 ? -14.793 -10.965 35.161 1.00 82.06 172 ALA A N 1
ATOM 1431 C CA . ALA A 1 172 ? -15.136 -12.347 34.816 1.00 82.06 172 ALA A CA 1
ATOM 1432 C C . ALA A 1 172 ? -16.320 -12.463 33.836 1.00 82.06 172 ALA A C 1
ATOM 1434 O O . ALA A 1 172 ? -16.340 -13.346 32.983 1.00 82.06 172 ALA A O 1
ATOM 1435 N N . THR A 1 173 ? -17.304 -11.569 33.941 1.00 84.75 173 THR A N 1
ATOM 1436 C CA . THR A 1 173 ? -18.484 -11.523 33.066 1.00 84.75 173 THR A CA 1
ATOM 1437 C C . THR A 1 173 ? -18.997 -10.089 32.932 1.00 84.75 173 THR A C 1
ATOM 1439 O O . THR A 1 173 ? -18.497 -9.184 33.596 1.00 84.75 173 THR A O 1
ATOM 1442 N N . LYS A 1 174 ? -19.996 -9.854 32.077 1.00 86.00 174 LYS A N 1
ATOM 1443 C CA . LYS A 1 174 ? -20.661 -8.550 31.979 1.00 86.00 174 LYS A CA 1
ATOM 1444 C C . LYS A 1 174 ? -21.340 -8.229 33.326 1.00 86.00 174 LYS A C 1
ATOM 1446 O O . LYS A 1 174 ? -22.264 -8.952 33.695 1.00 86.00 174 LYS A O 1
ATOM 1451 N N . PRO A 1 175 ? -20.920 -7.178 34.054 1.00 88.50 175 PRO A N 1
ATOM 1452 C CA . PRO A 1 175 ? -21.492 -6.870 35.357 1.00 88.50 175 PRO A CA 1
ATOM 1453 C C . PRO A 1 175 ? -22.887 -6.255 35.217 1.00 88.50 175 PRO A C 1
ATOM 1455 O O . PRO A 1 175 ? -23.160 -5.500 34.279 1.00 88.50 175 PRO A O 1
ATOM 1458 N N . VAL A 1 176 ? -23.753 -6.539 36.190 1.00 92.81 176 VAL A N 1
ATOM 1459 C CA . VAL A 1 176 ? -25.028 -5.839 36.370 1.00 92.81 176 VAL A CA 1
ATOM 1460 C C . VAL A 1 176 ? -24.777 -4.675 37.325 1.00 92.81 176 VAL A C 1
ATOM 1462 O O . VAL A 1 176 ? -24.662 -4.864 38.533 1.00 92.81 176 VAL A O 1
ATOM 1465 N N . LEU A 1 177 ? -24.628 -3.469 36.769 1.00 93.19 177 LEU A N 1
ATOM 1466 C CA . LEU A 1 177 ? -24.232 -2.288 37.545 1.00 93.19 177 LEU A CA 1
ATOM 1467 C C . LEU A 1 177 ? -25.256 -1.913 38.620 1.00 93.19 177 LEU A C 1
ATOM 1469 O O . LEU A 1 177 ? -24.855 -1.489 39.697 1.00 93.19 177 LEU A O 1
ATOM 1473 N N . THR A 1 178 ? -26.548 -2.121 38.359 1.00 93.44 178 THR A N 1
ATOM 1474 C CA . THR A 1 178 ? -27.615 -1.885 39.341 1.00 93.44 178 THR A CA 1
ATOM 1475 C C . THR A 1 178 ? -27.443 -2.767 40.571 1.00 93.44 178 THR A C 1
ATOM 1477 O O . THR A 1 178 ? -27.442 -2.259 41.684 1.00 93.44 178 THR A O 1
ATOM 1480 N N . SER A 1 179 ? -27.187 -4.064 40.385 1.00 92.19 179 SER A N 1
ATOM 1481 C CA . SER A 1 179 ? -26.940 -4.988 41.493 1.00 92.19 179 SER A CA 1
ATOM 1482 C C . SER A 1 179 ? -25.666 -4.646 42.261 1.00 92.19 179 SER A C 1
ATOM 1484 O O . SER A 1 179 ? -25.672 -4.705 43.485 1.00 92.19 179 SER A O 1
ATOM 1486 N N . LEU A 1 180 ? -24.580 -4.272 41.574 1.00 94.31 180 LEU A N 1
ATOM 1487 C CA . LEU A 1 180 ? -23.342 -3.854 42.245 1.00 94.31 180 LEU A CA 1
ATOM 1488 C C . LEU A 1 180 ? -23.547 -2.582 43.075 1.00 94.31 180 LEU A C 1
ATOM 1490 O O . LEU A 1 180 ? -23.062 -2.503 44.198 1.00 94.31 180 LEU A O 1
ATOM 1494 N N . HIS A 1 181 ? -24.286 -1.614 42.534 1.00 94.31 181 HIS A N 1
ATOM 1495 C CA . HIS A 1 181 ? -24.627 -0.382 43.233 1.00 94.31 181 HIS A CA 1
ATOM 1496 C C . HIS A 1 181 ? -25.513 -0.648 44.456 1.00 94.31 181 HIS A C 1
ATOM 1498 O O . HIS A 1 181 ? -25.174 -0.211 45.549 1.00 94.31 181 HIS A O 1
ATOM 1504 N N . GLN A 1 182 ? -26.576 -1.444 44.297 1.00 94.56 182 GLN A N 1
ATOM 1505 C CA . GLN A 1 182 ? -27.450 -1.883 45.391 1.00 94.56 182 GLN A CA 1
ATOM 1506 C C . GLN A 1 182 ? -26.664 -2.528 46.531 1.00 94.56 182 GLN A C 1
ATOM 1508 O O . GLN A 1 182 ? -26.843 -2.162 47.689 1.00 94.56 182 GLN A O 1
ATOM 1513 N N . HIS A 1 183 ? -25.765 -3.462 46.204 1.00 93.12 183 HIS A N 1
ATOM 1514 C CA . HIS A 1 183 ? -24.921 -4.106 47.207 1.00 93.12 183 HIS A CA 1
ATOM 1515 C C . HIS A 1 183 ? -24.030 -3.099 47.932 1.00 93.12 183 HIS A C 1
ATOM 1517 O O . HIS A 1 183 ? -23.891 -3.208 49.144 1.00 93.12 183 HIS A O 1
ATOM 1523 N N . LEU A 1 184 ? -23.443 -2.131 47.220 1.00 96.12 184 LEU A N 1
ATOM 1524 C CA . LEU A 1 184 ? -22.566 -1.131 47.827 1.00 96.12 184 LEU A CA 1
ATOM 1525 C C . LEU A 1 184 ? -23.333 -0.213 48.791 1.00 96.12 184 LEU A C 1
ATOM 1527 O O . LEU A 1 184 ? -22.896 -0.037 49.921 1.00 96.12 184 LEU A O 1
ATOM 1531 N N . VAL A 1 185 ? -24.504 0.290 48.388 1.00 95.19 185 VAL A N 1
ATOM 1532 C CA . VAL A 1 185 ? -25.343 1.156 49.237 1.00 95.19 185 VAL A CA 1
ATOM 1533 C C . VAL A 1 185 ? -25.788 0.422 50.508 1.00 95.19 185 VAL A C 1
ATOM 1535 O O . VAL A 1 185 ? -25.658 0.943 51.615 1.00 95.19 185 VAL A O 1
ATOM 1538 N N . VAL A 1 186 ? -26.268 -0.818 50.371 1.00 93.81 186 VAL A N 1
ATOM 1539 C CA . VAL A 1 186 ? -26.675 -1.646 51.520 1.00 93.81 186 VAL A CA 1
ATOM 1540 C C . VAL A 1 186 ? -25.477 -1.968 52.420 1.00 93.81 186 VAL A C 1
ATOM 1542 O O . VAL A 1 186 ? -25.599 -1.915 53.644 1.00 93.81 186 VAL A O 1
ATOM 1545 N N . TRP A 1 187 ? -24.315 -2.271 51.834 1.00 94.38 187 TRP A N 1
ATOM 1546 C CA . TRP A 1 187 ? -23.081 -2.541 52.570 1.00 94.38 187 TRP A CA 1
ATOM 1547 C C . TRP A 1 187 ? -22.631 -1.334 53.396 1.00 94.38 187 TRP A C 1
ATOM 1549 O O . TRP A 1 187 ? -22.376 -1.480 54.591 1.00 94.38 187 TRP A O 1
ATOM 1559 N N . ASP A 1 188 ? -22.581 -0.146 52.795 1.00 95.50 188 ASP A N 1
ATOM 1560 C CA . ASP A 1 188 ? -22.168 1.083 53.476 1.00 95.50 188 ASP A CA 1
ATOM 1561 C C . ASP A 1 188 ? -23.123 1.424 54.632 1.00 95.50 188 ASP A C 1
ATOM 1563 O O . ASP A 1 188 ? -22.681 1.750 55.738 1.00 95.50 188 ASP A O 1
ATOM 1567 N N . ALA A 1 189 ? -24.432 1.242 54.434 1.00 93.50 189 ALA A N 1
ATOM 1568 C CA . ALA A 1 189 ? -25.422 1.421 55.493 1.00 93.50 189 ALA A CA 1
ATOM 1569 C C . ALA A 1 189 ? -25.285 0.397 56.628 1.00 93.50 189 ALA A C 1
ATOM 1571 O O . ALA A 1 189 ? -25.478 0.752 57.794 1.00 93.50 189 ALA A O 1
ATOM 1572 N N . GLN A 1 190 ? -24.918 -0.850 56.316 1.00 93.50 190 GLN A N 1
ATOM 1573 C CA . GLN A 1 190 ? -24.662 -1.889 57.315 1.00 93.50 190 GLN A CA 1
ATOM 1574 C C . GLN A 1 190 ? -23.398 -1.597 58.130 1.00 93.50 190 GLN A C 1
ATOM 1576 O O . GLN A 1 190 ? -23.401 -1.795 59.345 1.00 93.50 190 GLN A O 1
ATOM 1581 N N . GLN A 1 191 ? -22.339 -1.086 57.492 1.00 95.19 191 GLN A N 1
ATOM 1582 C CA . GLN A 1 191 ? -21.122 -0.648 58.183 1.00 95.19 191 GLN A CA 1
ATOM 1583 C C . GLN A 1 191 ? -21.389 0.551 59.103 1.00 95.19 191 GLN A C 1
ATOM 1585 O O . GLN A 1 191 ? -20.883 0.588 60.224 1.00 95.19 191 GLN A O 1
ATOM 1590 N N . ALA A 1 192 ? -22.218 1.504 58.666 1.00 94.31 192 ALA A N 1
ATOM 1591 C CA . ALA A 1 192 ? -22.613 2.651 59.480 1.00 94.31 192 ALA A CA 1
ATOM 1592 C C . ALA A 1 192 ? -23.550 2.269 60.643 1.00 94.31 192 ALA A C 1
ATOM 1594 O O . ALA A 1 192 ? -23.514 2.910 61.694 1.00 94.31 192 ALA A O 1
ATOM 1595 N N . ASN A 1 193 ? -24.364 1.216 60.484 1.00 93.56 193 ASN A N 1
ATOM 1596 C CA . ASN A 1 193 ? -25.411 0.837 61.436 1.00 93.56 193 ASN A CA 1
ATOM 1597 C C . ASN A 1 193 ? -25.405 -0.669 61.788 1.00 93.56 193 ASN A C 1
ATOM 1599 O O . ASN A 1 193 ? -26.371 -1.382 61.504 1.00 93.56 193 ASN A O 1
ATOM 1603 N N . PRO A 1 194 ? -24.378 -1.181 62.489 1.00 92.06 194 PRO A N 1
ATOM 1604 C CA . PRO A 1 194 ? -24.192 -2.622 62.702 1.00 92.06 194 PRO A CA 1
ATOM 1605 C C . PRO A 1 194 ? -25.243 -3.296 63.603 1.00 92.06 194 PRO A C 1
ATOM 1607 O O . PRO A 1 194 ? -25.266 -4.520 63.701 1.00 92.06 194 PRO A O 1
ATOM 1610 N N . LYS A 1 195 ? -26.092 -2.523 64.296 1.00 93.12 195 LYS A N 1
ATOM 1611 C CA . LYS A 1 195 ? -27.137 -3.037 65.203 1.00 93.12 195 LYS A CA 1
ATOM 1612 C C . LYS A 1 195 ? -28.546 -3.015 64.607 1.00 93.12 195 LYS A C 1
ATOM 1614 O O . LYS A 1 195 ? -29.447 -3.575 65.230 1.00 93.12 195 LYS A O 1
ATOM 1619 N N . LEU A 1 196 ? -28.746 -2.353 63.465 1.00 90.19 196 LEU A N 1
ATOM 1620 C CA . LEU A 1 196 ? -30.063 -2.282 62.834 1.00 90.19 196 LEU A CA 1
ATOM 1621 C C . LEU A 1 196 ? -30.459 -3.643 62.269 1.00 90.19 196 LEU A C 1
ATOM 1623 O O . LEU A 1 196 ? -29.628 -4.408 61.771 1.00 90.19 196 LEU A O 1
ATOM 1627 N N . LYS A 1 197 ? -31.754 -3.941 62.334 1.00 91.00 197 LYS A N 1
ATOM 1628 C CA . LYS A 1 197 ? -32.327 -5.107 61.664 1.00 91.00 197 LYS A CA 1
ATOM 1629 C C . LYS A 1 197 ? -32.448 -4.827 60.165 1.00 91.00 197 LYS A C 1
ATOM 1631 O O . LYS A 1 197 ? -32.548 -3.685 59.733 1.00 91.00 197 LYS A O 1
ATOM 1636 N N . LEU A 1 198 ? -32.491 -5.890 59.360 1.00 90.00 198 LEU A N 1
ATOM 1637 C CA . LEU A 1 198 ? -32.490 -5.778 57.893 1.00 90.00 198 LEU A CA 1
ATOM 1638 C C . LEU A 1 198 ? -33.653 -4.946 57.323 1.00 90.00 198 LEU A C 1
ATOM 1640 O O . LEU A 1 198 ? -33.463 -4.265 56.324 1.00 90.00 198 LEU A O 1
ATOM 1644 N N . HIS A 1 199 ? -34.834 -4.982 57.948 1.00 90.00 199 HIS A N 1
ATOM 1645 C CA . HIS A 1 199 ? -35.980 -4.181 57.501 1.00 90.00 199 HIS A CA 1
ATOM 1646 C C . HIS A 1 199 ? -35.792 -2.687 57.802 1.00 90.00 199 HIS A C 1
ATOM 1648 O O . HIS A 1 199 ? -36.033 -1.864 56.931 1.00 90.00 199 HIS A O 1
ATOM 1654 N N . GLU A 1 200 ? -35.261 -2.342 58.978 1.00 90.12 200 GLU A N 1
ATOM 1655 C CA . GLU A 1 200 ? -34.942 -0.951 59.338 1.00 90.12 200 GLU A CA 1
ATOM 1656 C C . GLU A 1 200 ? -33.853 -0.384 58.416 1.00 90.12 200 GLU A C 1
ATOM 1658 O O . GLU A 1 200 ? -33.863 0.788 58.048 1.00 90.12 200 GLU A O 1
ATOM 1663 N N . LEU A 1 201 ? -32.911 -1.241 58.009 1.00 91.31 201 LEU A N 1
ATOM 1664 C CA . LEU A 1 201 ? -31.869 -0.888 57.055 1.00 91.31 201 LEU A CA 1
ATOM 1665 C C . LEU A 1 201 ? -32.432 -0.677 55.643 1.00 91.31 201 LEU A C 1
ATOM 1667 O O . LEU A 1 201 ? -32.009 0.250 54.960 1.00 91.31 201 LEU A O 1
ATOM 1671 N N . TYR A 1 202 ? -33.401 -1.497 55.223 1.00 91.38 202 TYR A N 1
ATOM 1672 C CA . TYR A 1 202 ? -34.144 -1.296 53.977 1.00 91.38 202 TYR A CA 1
ATOM 1673 C C . TYR A 1 202 ? -34.881 0.050 53.979 1.00 91.38 202 TYR A C 1
ATOM 1675 O O . TYR A 1 202 ? -34.719 0.822 53.035 1.00 91.38 202 TYR A O 1
ATOM 1683 N N . ASP A 1 203 ? -35.611 0.375 55.049 1.00 92.12 203 ASP A N 1
ATOM 1684 C CA . ASP A 1 203 ? -36.357 1.637 55.154 1.00 92.12 203 ASP A CA 1
ATOM 1685 C C . ASP A 1 203 ? -35.441 2.857 54.986 1.00 92.12 203 ASP A C 1
ATOM 1687 O O . ASP A 1 203 ? -35.820 3.837 54.346 1.00 92.12 203 ASP A O 1
ATOM 1691 N N . LEU A 1 204 ? -34.200 2.765 55.470 1.00 91.50 204 LEU A N 1
ATOM 1692 C CA . LEU A 1 204 ? -33.193 3.812 55.326 1.00 91.50 204 LEU A CA 1
ATOM 1693 C C . LEU A 1 204 ? -32.699 3.986 53.878 1.00 91.50 204 LEU A C 1
ATOM 1695 O O . LEU A 1 204 ? -32.524 5.117 53.430 1.00 91.50 204 LEU A O 1
ATOM 1699 N N . VAL A 1 205 ? -32.440 2.888 53.156 1.00 93.81 205 VAL A N 1
ATOM 1700 C CA . VAL A 1 205 ? -31.667 2.927 51.895 1.00 93.81 205 VAL A CA 1
ATOM 1701 C C . VAL A 1 205 ? -32.456 2.626 50.628 1.00 93.81 205 VAL A C 1
ATOM 1703 O O . VAL A 1 205 ? -31.915 2.786 49.539 1.00 93.81 205 VAL A O 1
ATOM 1706 N N . HIS A 1 206 ? -33.706 2.170 50.721 1.00 90.81 206 HIS A N 1
ATOM 1707 C CA . HIS A 1 206 ? -34.455 1.655 49.569 1.00 90.81 206 HIS A CA 1
ATOM 1708 C C . HIS A 1 206 ? -34.561 2.652 48.402 1.00 90.81 206 HIS A C 1
ATOM 1710 O O . HIS A 1 206 ? -34.428 2.245 47.249 1.00 90.81 206 HIS A O 1
ATOM 1716 N N . VAL A 1 207 ? -34.720 3.952 48.678 1.00 89.94 207 VAL A N 1
ATOM 1717 C CA . VAL A 1 207 ? -34.771 4.999 47.640 1.00 89.94 207 VAL A CA 1
ATOM 1718 C C . VAL A 1 207 ? -33.422 5.160 46.937 1.00 89.94 207 VAL A C 1
ATOM 1720 O O . VAL A 1 207 ? -33.373 5.199 45.710 1.00 89.94 207 VAL A O 1
ATOM 1723 N N . GLU A 1 208 ? -32.328 5.227 47.699 1.00 89.69 208 GLU A N 1
ATOM 1724 C CA . GLU A 1 208 ? -30.973 5.413 47.162 1.00 89.69 208 GLU A CA 1
ATOM 1725 C C . GLU A 1 208 ? -30.481 4.163 46.422 1.00 89.69 208 GLU A C 1
ATOM 1727 O O . GLU A 1 208 ? -29.958 4.254 45.315 1.00 89.69 208 GLU A O 1
ATOM 1732 N N . ALA A 1 209 ? -30.721 2.982 46.991 1.00 90.00 209 ALA A N 1
ATOM 1733 C CA . ALA A 1 209 ? -30.389 1.705 46.376 1.00 90.00 209 ALA A CA 1
ATOM 1734 C C . ALA A 1 209 ? -31.330 1.345 45.206 1.00 90.00 209 ALA A C 1
ATOM 1736 O O . ALA A 1 209 ? -31.052 0.404 44.461 1.00 90.00 209 ALA A O 1
ATOM 1737 N N . GLY A 1 210 ? -32.457 2.045 45.034 1.00 90.62 210 GLY A N 1
ATOM 1738 C CA . GLY A 1 210 ? -33.486 1.687 44.054 1.00 90.62 210 GLY A CA 1
ATOM 1739 C C . GLY A 1 210 ? -34.052 0.283 44.295 1.00 90.62 210 GLY A C 1
ATOM 1740 O O . GLY A 1 210 ? -34.201 -0.503 43.356 1.00 90.62 210 GLY A O 1
ATOM 1741 N N . LEU A 1 211 ? -34.276 -0.070 45.563 1.00 88.69 211 LEU A N 1
ATOM 1742 C CA . LEU A 1 211 ? -34.927 -1.308 45.979 1.00 88.69 211 LEU A CA 1
ATOM 1743 C C . LEU A 1 211 ? -36.429 -1.052 46.117 1.00 88.69 211 LEU A C 1
ATOM 1745 O O . LEU A 1 211 ? -36.845 -0.086 46.748 1.00 88.69 211 LEU A O 1
ATOM 1749 N N . TYR A 1 212 ? -37.235 -1.943 45.548 1.00 85.75 212 TYR A N 1
ATOM 1750 C CA . TYR A 1 212 ? -38.690 -1.858 45.604 1.00 85.75 212 TYR A CA 1
ATOM 1751 C C . TYR A 1 212 ? -39.251 -3.212 46.021 1.00 85.75 212 TYR A C 1
ATOM 1753 O O . TYR A 1 212 ? -38.843 -4.246 45.487 1.00 85.75 212 TYR A O 1
ATOM 1761 N N . VAL A 1 213 ? -40.195 -3.207 46.957 1.00 80.00 213 VAL A N 1
ATOM 1762 C CA . VAL A 1 213 ? -40.972 -4.391 47.327 1.00 80.00 213 VAL A CA 1
ATOM 1763 C C . VAL A 1 213 ? -42.285 -4.338 46.557 1.00 80.00 213 VAL A C 1
ATOM 1765 O O . VAL A 1 213 ? -43.011 -3.350 46.627 1.00 80.00 213 VAL A O 1
ATOM 1768 N N . SER A 1 214 ? -42.585 -5.385 45.789 1.00 73.12 214 SER A N 1
ATOM 1769 C CA . SER A 1 214 ? -43.895 -5.526 45.157 1.00 73.12 214 SER A CA 1
ATOM 1770 C C . SER A 1 214 ? -44.926 -5.884 46.224 1.00 73.12 214 SER A C 1
ATOM 1772 O O . SER A 1 214 ? -44.852 -6.968 46.808 1.00 73.12 214 SER A O 1
ATOM 1774 N N . GLU A 1 215 ? -45.901 -5.011 46.454 1.00 66.94 215 GLU A N 1
ATOM 1775 C CA . GLU A 1 215 ? -47.083 -5.329 47.255 1.00 66.94 215 GLU A CA 1
ATOM 1776 C C . GLU A 1 215 ? -47.938 -6.354 46.495 1.00 66.94 215 GLU A C 1
ATOM 1778 O O . GLU A 1 215 ? -48.792 -6.012 45.686 1.00 66.94 215 GLU A O 1
ATOM 1783 N N . SER A 1 216 ? -47.677 -7.645 46.701 1.00 61.25 216 SER A N 1
ATOM 1784 C CA . SER A 1 216 ? -48.656 -8.689 46.383 1.00 61.25 216 SER A CA 1
ATOM 1785 C C . SER A 1 216 ? -49.504 -8.897 47.630 1.00 61.25 216 SER A C 1
ATOM 1787 O O . SER A 1 216 ? -49.165 -9.716 48.481 1.00 61.25 216 SER A O 1
ATOM 1789 N N . VAL A 1 217 ? -50.561 -8.099 47.769 1.00 57.78 217 VAL A N 1
ATOM 1790 C CA . VAL A 1 217 ? -51.564 -8.260 48.826 1.00 57.78 217 VAL A CA 1
ATOM 1791 C C . VAL A 1 217 ? -52.858 -8.734 48.183 1.00 57.78 217 VAL A C 1
ATOM 1793 O O . VAL A 1 217 ? -53.794 -7.964 48.051 1.00 57.78 217 VAL A O 1
ATOM 1796 N N . GLU A 1 218 ? -52.911 -9.999 47.781 1.00 49.06 218 GLU A N 1
ATOM 1797 C CA . GLU A 1 218 ? -54.177 -10.733 47.703 1.00 49.06 218 GLU A CA 1
ATOM 1798 C C . GLU A 1 218 ? -53.903 -12.155 48.199 1.00 49.06 218 GLU A C 1
ATOM 1800 O O . GLU A 1 218 ? -53.164 -12.919 47.574 1.00 49.06 218 GLU A O 1
ATOM 1805 N N . GLY A 1 219 ? -54.409 -12.435 49.402 1.00 51.69 219 GLY A N 1
ATOM 1806 C CA . GLY A 1 219 ? -54.517 -13.775 49.973 1.00 51.69 219 GLY A CA 1
ATOM 1807 C C . GLY A 1 219 ? -55.874 -14.385 49.664 1.00 51.69 219 GLY A C 1
ATOM 1808 O O . GLY A 1 219 ? -56.823 -13.606 49.422 1.00 51.69 219 GLY A O 1
#

Radius of gyration: 37.58 Å; chains: 1; bounding box: 83×47×106 Å